Protein AF-A0A4W5Q2N7-F1 (afdb_monomer_lite)

Secondary structure (DSSP, 8-state):
-HHHHHHHHHHHHHHHHHHHHHHHHHHHHTSPP-----BPPSSTTEEEEEEEEEEEEEE----------------------------------------------------PPP------EEEEEEEEEEEEEETT--------TTSSHHHHHHHHTT-SEEEEEEEEE-S-B----SS----SEEHHHHHHTTSPP-HHHHHHHHHHTT-HHHHHHSTTGGGSEE-TTT--HHHHHHHHHHHHHTT--SB---

Radius of gyration: 31.6 Å; chains: 1; bounding box: 68×89×68 Å

Structure (mmCIF, N/CA/C/O backbone):
data_AF-A0A4W5Q2N7-F1
#
_entry.id   AF-A0A4W5Q2N7-F1
#
loop_
_atom_site.group_PDB
_atom_site.id
_atom_site.type_symbol
_atom_site.label_atom_id
_atom_site.label_alt_id
_atom_site.label_comp_id
_atom_site.label_asym_id
_atom_site.label_entity_id
_atom_site.label_seq_id
_atom_site.pdbx_PDB_ins_code
_atom_site.Cartn_x
_atom_site.Cartn_y
_atom_site.Cartn_z
_atom_site.occupancy
_atom_site.B_iso_or_equiv
_atom_site.auth_seq_id
_atom_site.auth_comp_id
_atom_site.auth_asym_id
_atom_site.auth_atom_id
_atom_site.pdbx_PDB_model_num
ATOM 1 N N . MET A 1 1 ? 30.515 51.803 15.445 1.00 60.06 1 MET A N 1
ATOM 2 C CA . MET A 1 1 ? 29.287 51.597 16.256 1.00 60.06 1 MET A CA 1
ATOM 3 C C . MET A 1 1 ? 27.984 51.602 15.442 1.00 60.06 1 MET A C 1
ATOM 5 O O . MET A 1 1 ? 26.994 51.061 15.910 1.00 60.06 1 MET A O 1
ATOM 9 N N . THR A 1 2 ? 27.961 52.127 14.211 1.00 66.19 2 THR A N 1
ATOM 10 C CA . THR A 1 2 ? 26.758 52.178 13.349 1.00 66.19 2 THR A CA 1
ATOM 11 C C . THR A 1 2 ? 26.336 50.834 12.742 1.00 66.19 2 THR A C 1
ATOM 13 O O . THR A 1 2 ? 25.172 50.674 12.395 1.00 66.19 2 THR A O 1
ATOM 16 N N . PHE A 1 3 ? 27.248 49.863 12.625 1.00 73.44 3 PHE A N 1
ATOM 17 C CA . PHE A 1 3 ? 26.940 48.515 12.127 1.00 73.44 3 PHE A CA 1
ATOM 18 C C . PHE A 1 3 ? 26.041 47.733 13.095 1.00 73.44 3 PHE A C 1
ATOM 20 O O . PHE A 1 3 ? 25.015 47.210 12.680 1.00 73.44 3 PHE A O 1
ATOM 27 N N . ALA A 1 4 ? 26.367 47.738 14.393 1.00 73.56 4 ALA A N 1
ATOM 28 C CA . ALA A 1 4 ? 25.599 47.020 15.410 1.00 73.56 4 ALA A CA 1
ATOM 29 C C . ALA A 1 4 ? 24.131 47.475 15.444 1.00 73.56 4 ALA A C 1
ATOM 31 O O . ALA A 1 4 ? 23.240 46.653 15.288 1.00 73.56 4 ALA A O 1
ATOM 32 N N . LEU A 1 5 ? 23.878 48.788 15.509 1.00 81.00 5 LEU A N 1
ATOM 33 C CA . LEU A 1 5 ? 22.518 49.346 15.529 1.00 81.00 5 LEU A CA 1
ATOM 34 C C . LEU A 1 5 ? 21.711 49.063 14.252 1.00 81.00 5 LEU A C 1
ATOM 36 O O . LEU A 1 5 ? 20.489 48.963 14.313 1.00 81.00 5 LEU A O 1
ATOM 40 N N . LYS A 1 6 ? 22.378 48.919 13.100 1.00 78.81 6 LYS A N 1
ATOM 41 C CA . LYS A 1 6 ? 21.720 48.585 11.828 1.00 78.81 6 LYS A CA 1
ATOM 42 C C . LYS A 1 6 ? 21.356 47.104 11.717 1.00 78.81 6 LYS A C 1
ATOM 44 O O . LYS A 1 6 ? 20.393 46.787 11.030 1.00 78.81 6 LYS A O 1
ATOM 49 N N . VAL A 1 7 ? 22.100 46.212 12.372 1.00 90.12 7 VAL A N 1
ATOM 50 C CA . VAL A 1 7 ? 21.896 44.755 12.287 1.00 90.12 7 VAL A CA 1
ATOM 51 C C . VAL A 1 7 ? 20.913 44.250 13.348 1.00 90.12 7 VAL A C 1
ATOM 53 O O . VAL A 1 7 ? 20.161 43.318 13.079 1.00 90.12 7 VAL A O 1
ATOM 56 N N . THR A 1 8 ? 20.829 44.906 14.509 1.00 89.00 8 THR A N 1
ATOM 57 C CA . THR A 1 8 ? 19.906 44.536 15.597 1.00 89.00 8 THR A CA 1
ATOM 58 C C . THR A 1 8 ? 18.452 44.277 15.166 1.00 89.00 8 THR A C 1
ATOM 60 O O . THR A 1 8 ? 17.928 43.231 15.547 1.00 89.00 8 THR A O 1
ATOM 63 N N . PRO A 1 9 ? 17.768 45.135 14.375 1.00 88.12 9 PRO A N 1
ATOM 64 C CA . PRO A 1 9 ? 16.377 44.871 13.991 1.00 88.12 9 PRO A CA 1
ATOM 65 C C . PRO A 1 9 ? 16.224 43.618 13.117 1.00 88.12 9 PRO A C 1
ATOM 67 O O . PRO A 1 9 ? 15.230 42.904 13.241 1.00 88.12 9 PRO A O 1
ATOM 70 N N . PHE A 1 10 ? 17.218 43.309 12.279 1.00 89.75 10 PHE A N 1
ATOM 71 C CA . PHE A 1 10 ? 17.231 42.077 11.492 1.00 89.75 10 PHE A CA 1
ATOM 72 C C . PHE A 1 10 ? 17.458 40.857 12.382 1.00 89.75 10 PHE A C 1
ATOM 74 O O . PHE A 1 10 ? 16.738 39.877 12.245 1.00 89.75 10 PHE A O 1
ATOM 81 N N . SER A 1 11 ? 18.380 40.933 13.345 1.00 93.12 11 SER A N 1
ATOM 82 C CA . SER A 1 11 ? 18.619 39.841 14.295 1.00 93.12 11 SER A CA 1
ATOM 83 C C . SER A 1 11 ? 17.395 39.538 15.164 1.00 93.12 11 SER A C 1
ATOM 85 O O . SER A 1 11 ? 17.066 38.373 15.365 1.00 93.12 11 SER A O 1
ATOM 87 N N . VAL A 1 12 ? 16.690 40.568 15.649 1.00 93.25 12 VAL A N 1
ATOM 88 C CA . VAL A 1 12 ? 15.460 40.399 16.446 1.00 93.25 12 VAL A CA 1
ATOM 89 C C . VAL A 1 12 ? 14.346 39.771 15.609 1.00 93.25 12 VAL A C 1
ATOM 91 O O . VAL A 1 12 ? 13.663 38.866 16.084 1.00 93.25 12 VAL A O 1
ATOM 94 N N . ARG A 1 13 ? 14.192 40.203 14.352 1.00 92.69 13 ARG A N 1
ATOM 95 C CA . ARG A 1 13 ? 13.238 39.597 13.419 1.00 92.69 13 ARG A CA 1
ATOM 96 C C . ARG A 1 13 ? 13.573 38.132 13.126 1.00 92.69 13 ARG A C 1
ATOM 98 O O . ARG A 1 13 ? 12.689 37.288 13.195 1.00 92.69 13 ARG A O 1
ATOM 105 N N . SER A 1 14 ? 14.833 37.813 12.844 1.00 95.00 14 SER A N 1
ATOM 106 C CA . SER A 1 14 ? 15.246 36.428 12.602 1.00 95.00 14 SER A CA 1
ATOM 107 C C . SER A 1 14 ? 15.018 35.545 13.830 1.00 95.00 14 SER A C 1
ATOM 109 O O . SER A 1 14 ? 14.612 34.396 13.688 1.00 95.00 14 SER A O 1
ATOM 111 N N . LEU A 1 15 ? 15.230 36.076 15.040 1.00 95.62 15 LEU A N 1
ATOM 112 C CA . LEU A 1 15 ? 14.981 35.342 16.280 1.00 95.62 15 LEU A CA 1
ATOM 113 C C . LEU A 1 15 ? 13.485 35.085 16.510 1.00 95.62 15 LEU A C 1
ATOM 115 O O . LEU A 1 15 ? 13.121 33.991 16.938 1.00 95.62 15 LEU A O 1
ATOM 119 N N . SER A 1 16 ? 12.612 36.050 16.202 1.00 95.50 16 SER A N 1
ATOM 120 C CA . SER A 1 16 ? 11.164 35.850 16.331 1.00 95.50 16 SER A CA 1
ATOM 121 C C . SER A 1 16 ? 10.632 34.848 15.304 1.00 95.50 16 SER A C 1
ATOM 123 O O . SER A 1 16 ? 9.874 33.950 15.668 1.00 95.50 16 SER A O 1
ATOM 125 N N . GLU A 1 17 ? 11.084 34.933 14.049 1.00 95.44 17 GLU A N 1
ATOM 126 C CA . GLU A 1 17 ? 10.746 33.964 12.999 1.00 95.44 17 GLU A CA 1
ATOM 127 C C . GLU A 1 17 ? 11.246 32.553 13.365 1.00 95.44 17 GLU A C 1
ATOM 129 O O . GLU A 1 17 ? 10.492 31.582 13.251 1.00 95.44 17 GLU A O 1
ATOM 134 N N . ALA A 1 18 ? 12.471 32.435 13.891 1.00 96.81 18 ALA A N 1
ATOM 135 C CA . ALA A 1 18 ? 13.027 31.167 14.361 1.00 96.81 18 ALA A CA 1
ATOM 136 C C . ALA A 1 18 ? 12.258 30.590 15.559 1.00 96.81 18 ALA A C 1
ATOM 138 O O . ALA A 1 18 ? 12.018 29.384 15.597 1.00 96.81 18 ALA A O 1
ATOM 139 N N . SER A 1 19 ? 11.830 31.425 16.512 1.00 95.56 19 SER A N 1
ATOM 140 C CA . SER A 1 19 ? 11.041 30.983 17.670 1.00 95.56 19 SER A CA 1
ATOM 141 C C . SER A 1 19 ? 9.706 30.377 17.237 1.00 95.56 19 SER A C 1
ATOM 143 O O . SER A 1 19 ? 9.356 29.280 17.665 1.00 95.56 19 SER A O 1
ATOM 145 N N . VAL A 1 20 ? 8.991 31.045 16.325 1.00 94.88 20 VAL A N 1
ATOM 146 C CA . VAL A 1 20 ? 7.723 30.535 15.779 1.00 94.88 20 VAL A CA 1
ATOM 147 C C . VAL A 1 20 ? 7.945 29.244 14.986 1.00 94.88 20 VAL A C 1
ATOM 149 O O . VAL A 1 20 ? 7.146 28.311 15.079 1.00 94.88 20 VAL A O 1
ATOM 152 N N . ALA A 1 21 ? 9.031 29.151 14.212 1.00 94.81 21 ALA A N 1
ATOM 153 C CA . ALA A 1 21 ? 9.378 27.922 13.500 1.00 94.81 21 ALA A CA 1
ATOM 154 C C . ALA A 1 21 ? 9.686 26.767 14.469 1.00 94.81 21 ALA A C 1
ATOM 156 O O . ALA A 1 21 ? 9.214 25.650 14.260 1.00 94.81 21 ALA A O 1
ATOM 157 N N . MET A 1 22 ? 10.416 27.037 15.554 1.00 94.69 22 MET A N 1
ATOM 158 C CA . MET A 1 22 ? 10.760 26.040 16.567 1.00 94.69 22 MET A CA 1
ATOM 159 C C . MET A 1 22 ? 9.520 25.509 17.294 1.00 94.69 22 MET A C 1
ATOM 161 O O . MET A 1 22 ? 9.413 24.307 17.522 1.00 94.69 22 MET A O 1
ATOM 165 N N . GLU A 1 23 ? 8.545 26.368 17.599 1.00 91.75 23 GLU A N 1
ATOM 166 C CA . GLU A 1 23 ? 7.262 25.936 18.169 1.00 91.75 23 GLU A CA 1
ATOM 167 C C . GLU A 1 23 ? 6.494 25.001 17.226 1.00 91.75 23 GLU A C 1
ATOM 169 O O . GLU A 1 23 ? 5.948 23.986 17.666 1.00 91.75 23 GLU A O 1
ATOM 174 N N . ARG A 1 24 ? 6.505 25.283 15.916 1.00 92.38 24 ARG A N 1
ATOM 175 C CA . ARG A 1 24 ? 5.890 24.402 14.909 1.00 92.38 24 ARG A CA 1
ATOM 176 C C . ARG A 1 24 ? 6.598 23.053 14.829 1.00 92.38 24 ARG A C 1
ATOM 178 O O . ARG A 1 24 ? 5.926 22.024 14.801 1.00 92.38 24 ARG A O 1
ATOM 185 N N . PHE A 1 25 ? 7.931 23.041 14.839 1.00 93.12 25 PHE A N 1
ATO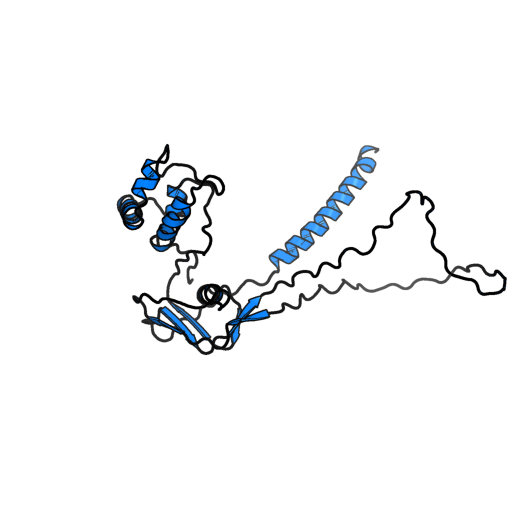M 186 C CA . PHE A 1 25 ? 8.699 21.794 14.863 1.00 93.12 25 PHE A CA 1
ATOM 187 C C . PHE A 1 25 ? 8.445 20.995 16.135 1.00 93.12 25 PHE A C 1
ATOM 189 O O . PHE A 1 25 ? 8.222 19.792 16.056 1.00 93.12 25 PHE A O 1
ATOM 196 N N . LYS A 1 26 ? 8.404 21.656 17.298 1.00 92.38 26 LYS A N 1
ATOM 197 C CA . LYS A 1 26 ? 8.055 21.013 18.567 1.00 92.38 26 LYS A CA 1
ATOM 198 C C . LYS A 1 26 ? 6.685 20.346 18.484 1.00 92.38 26 LYS A C 1
ATOM 200 O O . LYS A 1 26 ? 6.550 19.208 18.916 1.00 92.38 26 LYS A O 1
ATOM 205 N N . SER A 1 27 ? 5.691 21.022 17.905 1.00 85.62 27 SER A N 1
ATOM 206 C CA . SER A 1 27 ? 4.369 20.423 17.707 1.00 85.62 27 SER A CA 1
ATOM 207 C C . SER A 1 27 ? 4.426 19.175 16.832 1.00 85.62 27 SER A C 1
ATOM 209 O O . SER A 1 27 ? 3.713 18.233 17.142 1.00 85.62 27 SER A O 1
ATOM 211 N N . LEU A 1 28 ? 5.241 19.167 15.772 1.00 86.56 28 LEU A N 1
ATOM 212 C CA . LEU A 1 28 ? 5.377 18.031 14.856 1.00 86.56 28 LEU A CA 1
ATOM 213 C C . LEU A 1 28 ? 6.100 16.848 15.511 1.00 86.56 28 LEU A C 1
ATOM 215 O O . LEU A 1 28 ? 5.653 15.714 15.392 1.00 86.56 28 LEU A O 1
ATOM 219 N N . PHE A 1 29 ? 7.185 17.107 16.242 1.00 88.31 29 PHE A N 1
ATOM 220 C CA . PHE A 1 29 ? 7.953 16.061 16.924 1.00 88.31 29 PHE A CA 1
ATOM 221 C C . PHE A 1 29 ? 7.235 15.460 18.136 1.00 88.31 29 PHE A C 1
ATOM 223 O O . PHE A 1 29 ? 7.559 14.346 18.531 1.00 88.31 29 PHE A O 1
ATOM 230 N N . LEU A 1 30 ? 6.285 16.186 18.733 1.00 89.06 30 LEU A N 1
ATOM 231 C CA . LEU A 1 30 ? 5.478 15.708 19.859 1.00 89.06 30 LEU A CA 1
ATOM 232 C C . LEU A 1 30 ? 4.113 15.143 19.430 1.00 89.06 30 LEU A C 1
ATOM 234 O O . LEU A 1 30 ? 3.297 14.840 20.301 1.00 89.06 30 LEU A O 1
ATOM 238 N N . MET A 1 31 ? 3.829 15.028 18.125 1.00 79.19 31 MET A N 1
ATOM 239 C CA . MET A 1 31 ? 2.605 14.358 17.669 1.00 79.19 31 MET A CA 1
ATOM 240 C C . MET A 1 31 ? 2.637 12.888 18.093 1.00 79.19 31 MET A C 1
ATOM 242 O O . MET A 1 31 ? 3.691 12.254 18.071 1.00 79.19 31 MET A O 1
ATOM 246 N N . ALA A 1 32 ? 1.477 12.359 18.486 1.00 75.75 32 ALA A N 1
ATOM 247 C CA . ALA A 1 32 ? 1.352 10.954 18.843 1.00 75.75 32 ALA A CA 1
ATOM 248 C C . ALA A 1 32 ? 1.717 10.074 17.641 1.00 75.75 32 ALA A C 1
ATOM 250 O O . ALA A 1 32 ? 1.274 10.323 16.517 1.00 75.75 32 ALA A O 1
ATOM 251 N N . GLU A 1 33 ? 2.534 9.053 17.885 1.00 73.25 33 GLU A N 1
ATOM 252 C CA . GLU A 1 33 ? 2.846 8.050 16.877 1.00 73.25 33 GLU A CA 1
ATOM 253 C C . GLU A 1 33 ? 1.589 7.220 16.585 1.00 73.25 33 GLU A C 1
ATOM 255 O O . GLU A 1 33 ? 0.857 6.831 17.497 1.00 73.25 33 GLU A O 1
ATOM 260 N N . VAL A 1 34 ? 1.311 6.972 15.303 1.00 67.12 34 VAL A N 1
ATOM 261 C CA . VAL A 1 34 ? 0.171 6.144 14.902 1.00 67.12 34 VAL A CA 1
ATOM 262 C C . VAL A 1 34 ? 0.529 4.684 15.153 1.00 67.12 34 VAL A C 1
ATOM 264 O O . VAL A 1 34 ? 1.329 4.091 14.427 1.00 67.12 34 VAL A O 1
ATOM 267 N N . GLU A 1 35 ? -0.073 4.091 16.180 1.00 61.09 35 GLU A N 1
ATOM 268 C CA . GLU A 1 35 ? 0.058 2.661 16.436 1.00 61.09 35 GLU A CA 1
ATOM 269 C C . GLU A 1 35 ? -0.713 1.866 15.379 1.00 61.09 35 GLU A C 1
ATOM 271 O O . GLU A 1 35 ? -1.942 1.876 15.307 1.00 61.09 35 GLU A O 1
ATOM 276 N N . MET A 1 36 ? 0.036 1.163 14.537 1.00 64.31 36 MET A N 1
ATOM 277 C CA . MET A 1 36 ? -0.515 0.210 13.581 1.00 64.31 36 MET A CA 1
ATOM 278 C C . MET A 1 36 ? -1.134 -0.974 14.336 1.00 64.31 36 MET A C 1
ATOM 280 O O . MET A 1 36 ? -0.534 -1.486 15.281 1.00 64.31 36 MET A O 1
ATOM 284 N N . ILE A 1 37 ? -2.300 -1.445 13.892 1.00 65.25 37 ILE A N 1
ATOM 285 C CA . ILE A 1 37 ? -2.953 -2.647 14.431 1.00 65.25 37 ILE A CA 1
ATOM 286 C C . ILE A 1 37 ? -2.045 -3.868 14.184 1.00 65.25 37 ILE A C 1
ATOM 288 O O . ILE A 1 37 ? -1.684 -4.145 13.041 1.00 65.25 37 ILE A O 1
ATOM 292 N N . ARG A 1 38 ? -1.658 -4.586 15.251 1.00 65.25 38 ARG A N 1
ATOM 293 C CA . ARG A 1 38 ? -0.633 -5.662 15.233 1.00 65.25 38 ARG A CA 1
ATOM 294 C C . ARG A 1 38 ? -1.127 -7.029 15.705 1.00 65.25 38 ARG A C 1
ATOM 296 O O . ARG A 1 38 ? -0.324 -7.951 15.860 1.00 65.25 38 ARG A O 1
ATOM 303 N N . ASP A 1 39 ? -2.420 -7.179 15.963 1.00 82.50 39 ASP A N 1
ATOM 304 C CA . ASP A 1 39 ? -2.930 -8.449 16.467 1.00 82.50 39 ASP A CA 1
ATOM 305 C C . ASP A 1 39 ? -2.787 -9.539 15.407 1.00 82.50 39 ASP A C 1
ATOM 307 O O . ASP A 1 39 ? -3.153 -9.357 14.247 1.00 82.50 39 ASP A O 1
ATOM 311 N N . LYS A 1 40 ? -2.287 -10.706 15.817 1.00 84.69 40 LYS A N 1
ATOM 312 C CA . LYS A 1 40 ? -2.285 -11.897 14.968 1.00 84.69 40 LYS A CA 1
ATOM 313 C C . LYS A 1 40 ? -3.606 -12.656 15.134 1.00 84.69 40 LYS A C 1
ATOM 315 O O . LYS A 1 40 ? -4.133 -12.727 16.253 1.00 84.69 40 LYS A O 1
ATOM 320 N N . PRO A 1 41 ? -4.162 -13.214 14.046 1.00 86.94 41 PRO A N 1
ATOM 321 C CA . PRO A 1 41 ? -5.359 -14.039 14.119 1.00 86.94 41 PRO A CA 1
ATOM 322 C C . PRO A 1 41 ? -5.085 -15.303 14.937 1.00 86.94 41 PRO A C 1
ATOM 324 O O . PRO A 1 41 ? -3.947 -15.770 15.031 1.00 86.94 41 PRO A O 1
ATOM 327 N N . GLN A 1 42 ? -6.134 -15.870 15.535 1.00 83.56 42 GLN A N 1
ATOM 328 C CA . GLN A 1 42 ? -5.988 -17.069 16.376 1.00 83.56 42 GLN A CA 1
ATOM 329 C C . GLN A 1 42 ? -5.547 -18.295 15.564 1.00 83.56 42 GLN A C 1
ATOM 331 O O . GLN A 1 42 ? -4.847 -19.168 16.076 1.00 83.56 42 GLN A O 1
ATOM 336 N N . ASN A 1 43 ? -5.955 -18.362 14.294 1.00 88.56 43 ASN A N 1
ATOM 337 C CA . ASN A 1 43 ? -5.624 -19.450 13.386 1.00 88.56 43 ASN A CA 1
ATOM 338 C C . ASN A 1 43 ? -4.612 -18.975 12.326 1.00 88.56 43 ASN A C 1
ATOM 340 O O . ASN A 1 43 ? -4.916 -18.030 11.598 1.00 88.56 43 ASN A O 1
ATOM 344 N N . PRO A 1 44 ? -3.456 -19.645 12.159 1.00 86.25 44 PRO A N 1
ATOM 345 C CA . PRO A 1 44 ? -2.445 -19.255 11.174 1.00 86.25 44 PRO A CA 1
ATOM 346 C C . PRO A 1 44 ? -2.903 -19.376 9.711 1.00 86.25 44 PRO A C 1
ATOM 348 O O . PRO A 1 44 ? -2.305 -18.744 8.846 1.00 86.25 44 PRO A O 1
ATOM 351 N N . GLN A 1 45 ? -3.951 -20.158 9.424 1.00 89.50 45 GLN A N 1
ATOM 352 C CA . GLN A 1 45 ? -4.542 -20.271 8.078 1.00 89.50 45 GLN A CA 1
ATOM 353 C C . GLN A 1 45 ? -5.350 -19.026 7.676 1.00 89.50 45 GLN A C 1
ATOM 355 O O . GLN A 1 45 ? -5.642 -18.813 6.497 1.00 89.50 45 GLN A O 1
ATOM 360 N N . VAL A 1 46 ? -5.717 -18.192 8.651 1.00 91.94 46 VAL A N 1
ATOM 361 C CA . VAL A 1 46 ? -6.444 -16.947 8.422 1.00 91.94 46 VAL A CA 1
ATOM 362 C C . VAL A 1 46 ? -5.434 -15.831 8.183 1.00 91.94 46 VAL A C 1
ATOM 364 O O . VAL A 1 46 ? -4.525 -15.614 8.981 1.00 91.94 46 VAL A O 1
ATOM 367 N N . ALA A 1 47 ? -5.596 -15.124 7.068 1.00 91.12 47 ALA A N 1
ATOM 368 C CA . ALA A 1 47 ? -4.782 -13.964 6.733 1.00 91.12 47 ALA A CA 1
ATOM 369 C C . ALA A 1 47 ? -5.328 -12.698 7.405 1.00 91.12 47 ALA A C 1
ATOM 371 O O . ALA A 1 47 ? -4.555 -11.932 7.963 1.00 91.12 47 ALA A O 1
ATOM 372 N N . VAL A 1 48 ? -6.649 -12.491 7.386 1.00 92.50 48 VAL A N 1
ATOM 373 C CA . VAL A 1 48 ? -7.310 -11.314 7.978 1.00 92.50 48 VAL A CA 1
ATOM 374 C C . VAL A 1 48 ? -8.535 -11.759 8.765 1.00 92.50 48 VAL A C 1
ATOM 376 O O . VAL A 1 48 ? -9.368 -12.501 8.242 1.00 92.50 48 VAL A O 1
ATOM 379 N N . GLU A 1 49 ? -8.657 -11.280 9.996 1.00 93.81 49 GLU A N 1
ATOM 380 C CA . GLU A 1 49 ? -9.780 -11.523 10.896 1.00 93.81 49 GLU A CA 1
ATOM 381 C C . GLU A 1 49 ? -10.265 -10.189 11.480 1.00 93.81 49 GLU A C 1
ATOM 383 O O . GLU A 1 49 ? -9.502 -9.448 12.092 1.00 93.81 49 GLU A O 1
ATOM 388 N N . MET A 1 50 ? -11.540 -9.870 11.289 1.00 94.19 50 MET A N 1
ATOM 389 C CA . MET A 1 50 ? -12.216 -8.734 11.910 1.00 94.19 50 MET A CA 1
ATOM 390 C C . MET A 1 50 ? -13.450 -9.268 12.628 1.00 94.19 50 MET A C 1
ATOM 392 O O . MET A 1 50 ? -14.220 -10.012 12.021 1.00 94.19 50 MET A O 1
ATOM 396 N N . THR A 1 51 ? -13.625 -8.905 13.898 1.00 94.38 51 THR A N 1
ATOM 397 C CA . THR A 1 51 ? -14.778 -9.324 14.708 1.00 94.38 51 THR A CA 1
ATOM 398 C C . THR A 1 51 ? -15.386 -8.119 15.413 1.00 94.38 51 THR A C 1
ATOM 400 O O . THR A 1 51 ? -14.722 -7.491 16.247 1.00 94.38 51 THR A O 1
ATOM 403 N N . GLY A 1 52 ? -16.630 -7.780 15.076 1.00 93.06 52 GLY A N 1
ATOM 404 C CA . GLY A 1 52 ? -17.370 -6.639 15.615 1.00 93.06 52 GLY A CA 1
ATOM 405 C C . GLY A 1 52 ? -16.664 -5.298 15.411 1.00 93.06 52 GLY A C 1
ATOM 406 O O . GLY A 1 52 ? -16.856 -4.376 16.201 1.00 93.06 52 GLY A O 1
ATOM 407 N N . ALA A 1 53 ? -15.804 -5.186 14.395 1.00 92.62 53 ALA A N 1
ATOM 408 C CA . ALA A 1 53 ? -14.870 -4.077 14.284 1.00 92.62 53 ALA A CA 1
ATOM 409 C C . ALA A 1 53 ? -15.571 -2.794 13.812 1.00 92.62 53 ALA A C 1
ATOM 411 O O . ALA A 1 53 ? -16.124 -2.740 12.711 1.00 92.62 53 ALA A O 1
ATOM 412 N N . SER A 1 54 ? -15.515 -1.737 14.621 1.00 93.12 54 SER A N 1
ATOM 413 C CA . SER A 1 54 ? -15.971 -0.397 14.243 1.00 93.12 54 SER A CA 1
ATOM 414 C C . SER A 1 54 ? -14.778 0.545 14.149 1.00 93.12 54 SER A C 1
ATOM 416 O O . SER A 1 54 ? -14.054 0.728 15.129 1.00 93.12 54 SER A O 1
ATOM 418 N N . LEU A 1 55 ? -14.576 1.155 12.978 1.00 91.94 55 LEU A N 1
ATOM 419 C CA . LEU A 1 55 ? -13.401 1.978 12.686 1.00 91.94 55 LEU A CA 1
ATOM 420 C C . LEU A 1 55 ? -13.779 3.383 12.224 1.00 91.94 55 LEU A C 1
ATOM 422 O O . LEU A 1 55 ? -14.803 3.603 11.563 1.00 91.94 55 LEU A O 1
ATOM 426 N N . ALA A 1 56 ? -12.913 4.335 12.552 1.00 91.56 56 ALA A N 1
ATOM 427 C CA . ALA A 1 56 ? -13.094 5.741 12.241 1.00 91.56 56 ALA A CA 1
ATOM 428 C C . ALA A 1 56 ? -11.870 6.346 11.560 1.00 91.56 56 ALA A C 1
ATOM 430 O O . ALA A 1 56 ? -10.735 5.927 11.785 1.00 91.56 56 ALA A O 1
ATOM 431 N N . TRP A 1 57 ? -12.128 7.375 10.754 1.00 89.88 57 TRP A N 1
ATOM 432 C CA . TRP A 1 57 ? -11.083 8.294 10.333 1.00 89.88 57 TRP A CA 1
ATOM 433 C C . TRP A 1 57 ? -10.855 9.331 11.420 1.00 89.88 57 TRP A C 1
ATOM 435 O O . TRP A 1 57 ? -11.807 9.897 11.976 1.00 89.88 57 TRP A O 1
ATOM 445 N N . GLU A 1 58 ? -9.584 9.604 11.689 1.00 78.69 58 GLU A N 1
ATOM 446 C CA . GLU A 1 58 ? -9.219 10.784 12.440 1.00 78.69 58 GLU A CA 1
ATOM 447 C C . GLU A 1 58 ? -9.472 12.001 11.559 1.00 78.69 58 GLU A C 1
ATOM 449 O O . GLU A 1 58 ? -8.763 12.270 10.589 1.00 78.69 58 GLU A O 1
ATOM 454 N N . THR A 1 59 ? -10.515 12.756 11.886 1.00 66.25 59 THR A N 1
ATOM 455 C CA . THR A 1 59 ? -10.639 14.090 11.322 1.00 66.25 59 THR A CA 1
ATOM 456 C C . THR A 1 59 ? -9.705 14.966 12.140 1.00 66.25 59 THR A C 1
ATOM 458 O O . THR A 1 59 ? -10.086 15.449 13.212 1.00 66.25 59 THR A O 1
ATOM 461 N N . ALA A 1 60 ? -8.483 15.181 11.644 1.00 50.56 60 ALA A N 1
ATOM 462 C CA . ALA A 1 60 ? -7.740 16.382 11.999 1.00 50.56 60 ALA A CA 1
ATOM 463 C C . ALA A 1 60 ? -8.705 17.518 11.690 1.00 50.56 60 ALA A C 1
ATOM 465 O O . ALA A 1 60 ? -9.070 17.686 10.525 1.00 50.56 60 ALA A O 1
ATOM 466 N N . GLY A 1 61 ? -9.249 18.155 12.733 1.00 44.09 61 GLY A N 1
ATOM 467 C CA . GLY A 1 61 ? -10.361 19.079 12.589 1.00 44.09 61 GLY A CA 1
ATOM 468 C C . GLY A 1 61 ? -10.053 19.988 11.417 1.00 44.09 61 GLY A C 1
ATOM 469 O O . GLY A 1 61 ? -9.081 20.741 11.480 1.00 44.09 61 GLY A O 1
ATOM 470 N N . HIS A 1 62 ? -10.814 19.864 10.321 1.00 37.84 62 HIS A N 1
ATOM 471 C CA . HIS A 1 62 ? -10.786 20.887 9.302 1.00 37.84 62 HIS A CA 1
ATOM 472 C C . HIS A 1 62 ? -11.017 22.156 10.088 1.00 37.84 62 HIS A C 1
ATOM 474 O O . HIS A 1 62 ? -12.065 22.315 10.718 1.00 37.84 62 HIS A O 1
ATOM 480 N N . SER A 1 63 ? -9.973 22.980 10.152 1.00 33.38 63 SER A N 1
ATOM 481 C CA . SER A 1 63 ? -10.085 24.344 10.591 1.00 33.38 63 SER A CA 1
ATOM 482 C C . SER A 1 63 ? -11.282 24.864 9.815 1.00 33.38 63 SER A C 1
ATOM 484 O O . SER A 1 63 ? -11.208 25.075 8.605 1.00 33.38 63 SER A O 1
ATOM 486 N N . ALA A 1 64 ? -12.422 24.991 10.491 1.00 34.78 64 ALA A N 1
ATOM 487 C CA . ALA A 1 64 ? -13.388 25.988 10.123 1.00 34.78 64 ALA A CA 1
ATOM 488 C C . ALA A 1 64 ? -12.595 27.277 10.298 1.00 34.78 64 ALA A C 1
ATOM 490 O O . ALA A 1 64 ? -12.546 27.837 11.389 1.00 34.78 64 ALA A O 1
ATOM 491 N N . GLN A 1 65 ? -11.842 27.646 9.259 1.00 30.61 65 GLN A N 1
ATOM 492 C CA . GLN A 1 65 ? -11.241 28.952 9.129 1.00 30.61 65 GLN A CA 1
ATOM 493 C C . GLN A 1 65 ? -12.387 29.910 9.438 1.00 30.61 65 GLN A C 1
ATOM 495 O O . GLN A 1 65 ? -13.388 29.899 8.713 1.00 30.61 65 GLN A O 1
ATOM 500 N N . PRO A 1 66 ? -12.311 30.705 10.515 1.00 31.64 66 PRO A N 1
ATOM 501 C CA . PRO A 1 66 ? -13.161 31.866 10.600 1.00 31.64 66 PRO A CA 1
ATOM 502 C C . PRO A 1 66 ? -12.760 32.686 9.381 1.00 31.64 66 PRO A C 1
ATOM 504 O O . PRO A 1 66 ? -11.632 33.172 9.302 1.00 31.64 66 PRO A O 1
ATOM 507 N N . THR A 1 67 ? -13.648 32.772 8.393 1.00 33.03 67 THR A N 1
ATOM 508 C CA . THR A 1 67 ? -13.539 33.743 7.305 1.00 33.03 67 THR A CA 1
ATOM 509 C C . THR A 1 67 ? -13.072 35.062 7.917 1.00 33.03 67 THR A C 1
ATOM 511 O O . THR A 1 67 ? -13.732 35.513 8.864 1.00 33.03 67 THR A O 1
ATOM 514 N N . PRO A 1 68 ? -11.953 35.660 7.471 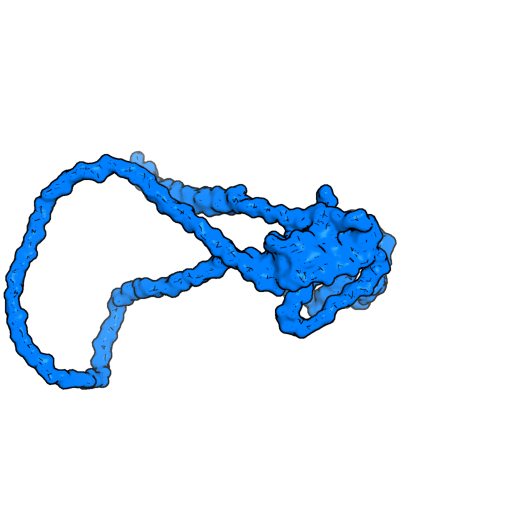1.00 35.94 68 PRO A N 1
ATOM 515 C CA . PRO A 1 68 ? -11.447 36.870 8.093 1.00 35.94 68 PRO A CA 1
ATOM 516 C C . PRO A 1 68 ? -12.514 37.959 7.982 1.00 35.94 68 PRO A C 1
ATOM 518 O O . PRO A 1 68 ? -12.807 38.483 6.907 1.00 35.94 68 PRO A O 1
ATOM 521 N N . ARG A 1 69 ? -13.148 38.254 9.120 1.00 34.53 69 ARG A N 1
ATOM 522 C CA . ARG A 1 69 ? -14.026 39.405 9.284 1.00 34.53 69 ARG A CA 1
ATOM 523 C C . ARG A 1 69 ? -13.166 40.654 9.133 1.00 34.53 69 ARG A C 1
ATOM 525 O O . ARG A 1 69 ? -12.305 40.905 9.965 1.00 34.53 69 ARG A O 1
ATOM 532 N N . GLY A 1 70 ? -13.468 41.426 8.094 1.00 34.28 70 GLY A N 1
ATOM 533 C CA . GLY A 1 70 ? -13.223 42.863 8.028 1.00 34.28 70 GLY A CA 1
ATOM 534 C C . GLY A 1 70 ? -11.760 43.281 7.963 1.00 34.28 70 GLY A C 1
ATOM 535 O O . GLY A 1 70 ? -11.191 43.725 8.955 1.00 34.28 70 GLY A O 1
ATOM 536 N N . THR A 1 71 ? -11.187 43.280 6.763 1.00 36.16 71 THR A N 1
ATOM 537 C CA . THR A 1 71 ? -10.165 44.277 6.436 1.00 36.16 71 THR A CA 1
ATOM 538 C C . THR A 1 71 ? -10.798 45.677 6.522 1.00 36.16 71 THR A C 1
ATOM 540 O O . THR A 1 71 ? -11.840 45.909 5.901 1.00 36.16 71 THR A O 1
ATOM 543 N N . PRO A 1 72 ? -10.226 46.630 7.280 1.00 29.92 72 PRO A N 1
ATOM 544 C CA . PRO A 1 72 ? -10.690 48.010 7.258 1.00 29.92 72 PRO A CA 1
ATOM 545 C C . PRO A 1 72 ? -10.315 48.632 5.910 1.00 29.92 72 PRO A C 1
ATOM 547 O O . PRO A 1 72 ? -9.140 48.818 5.592 1.00 29.92 72 PRO A O 1
ATOM 550 N N . LEU A 1 73 ? -11.328 48.927 5.096 1.00 31.67 73 LEU A N 1
ATOM 551 C CA . LEU A 1 73 ? -11.167 49.608 3.817 1.00 31.67 73 LEU A CA 1
ATOM 552 C C . LEU A 1 73 ? -10.913 51.101 4.081 1.00 31.67 73 LEU A C 1
ATOM 554 O O . LEU A 1 73 ? -11.840 51.880 4.301 1.00 31.67 73 LEU A O 1
ATOM 558 N N . VAL A 1 74 ? -9.644 51.505 4.082 1.00 30.39 74 VAL A N 1
ATOM 559 C CA . VAL A 1 74 ? -9.260 52.918 4.044 1.00 30.39 74 VAL A CA 1
ATOM 560 C C . VAL A 1 74 ? -9.401 53.414 2.604 1.00 30.39 74 VAL A C 1
ATOM 562 O O . VAL A 1 74 ? -8.631 53.032 1.732 1.00 30.39 74 VAL A O 1
ATOM 565 N N . GLY A 1 75 ? -10.386 54.289 2.387 1.00 29.70 75 GLY A N 1
ATOM 566 C CA . GLY A 1 75 ? -10.386 55.303 1.329 1.00 29.70 75 GLY A CA 1
ATOM 567 C C . GLY A 1 75 ? -10.769 54.857 -0.086 1.00 29.70 75 GLY A C 1
ATOM 568 O O . GLY A 1 75 ? -9.903 54.545 -0.891 1.00 29.70 75 GLY A O 1
ATOM 569 N N . ALA A 1 76 ? -12.052 54.992 -0.441 1.00 28.59 76 ALA A N 1
ATOM 570 C CA . ALA A 1 76 ? -12.472 55.305 -1.813 1.00 28.59 76 ALA A CA 1
ATOM 571 C C . ALA A 1 76 ? -13.886 55.923 -1.826 1.00 28.59 76 ALA A C 1
ATOM 573 O O . ALA A 1 76 ? -14.895 55.245 -1.667 1.00 28.59 76 ALA A O 1
ATOM 574 N N . THR A 1 77 ? -13.911 57.251 -1.944 1.00 28.05 77 THR A N 1
ATOM 575 C CA . THR A 1 77 ? -14.943 58.112 -2.555 1.00 28.05 77 THR A CA 1
ATOM 576 C C . THR A 1 77 ? -16.318 57.494 -2.891 1.00 28.05 77 THR A C 1
ATOM 578 O O . THR A 1 77 ? -16.539 56.905 -3.947 1.00 28.05 77 THR A O 1
ATOM 581 N N . LEU A 1 78 ? -17.311 57.772 -2.037 1.00 28.38 78 LEU A N 1
ATOM 582 C CA . LEU A 1 78 ? -18.735 57.557 -2.322 1.00 28.38 78 LEU A CA 1
ATOM 583 C C . LEU A 1 78 ? -19.256 58.580 -3.351 1.00 28.38 78 LEU A C 1
ATOM 585 O O . LEU A 1 78 ? -19.441 59.757 -3.040 1.00 28.38 78 LEU A O 1
ATOM 589 N N . ARG A 1 79 ? -19.550 58.113 -4.573 1.00 27.91 79 ARG A N 1
ATOM 590 C CA . ARG A 1 79 ? -20.458 58.784 -5.520 1.00 27.91 79 ARG A CA 1
ATOM 591 C C . ARG A 1 79 ? -21.917 58.510 -5.130 1.00 27.91 79 ARG A C 1
ATOM 593 O O . ARG A 1 79 ? -22.295 57.388 -4.815 1.00 27.91 79 ARG A O 1
ATOM 600 N N . HIS A 1 80 ? -22.712 59.577 -5.171 1.00 24.95 80 HIS A N 1
ATOM 601 C CA . HIS A 1 80 ? -24.150 59.651 -4.906 1.00 24.95 80 HIS A CA 1
ATOM 602 C C . HIS A 1 80 ? -25.013 58.647 -5.688 1.00 24.95 80 HIS A C 1
ATOM 604 O O . HIS A 1 80 ? -24.828 58.464 -6.888 1.00 24.95 80 HIS A O 1
ATOM 610 N N . GLY A 1 81 ? -26.063 58.131 -5.036 1.00 26.61 81 GLY A N 1
ATOM 611 C CA . GLY A 1 81 ? -27.121 57.370 -5.703 1.00 26.61 81 GLY A CA 1
ATOM 612 C C . GLY A 1 81 ? -28.277 56.937 -4.797 1.00 26.61 81 GLY A C 1
ATOM 613 O O . GLY A 1 81 ? -28.370 55.773 -4.444 1.00 26.61 81 GLY A O 1
ATOM 614 N N . ARG A 1 82 ? -29.148 57.894 -4.439 1.00 24.25 82 ARG A N 1
ATOM 615 C CA . ARG A 1 82 ? -30.580 57.766 -4.064 1.00 24.25 82 ARG A CA 1
ATOM 616 C C . ARG A 1 82 ? -31.090 56.400 -3.553 1.00 24.25 82 ARG A C 1
ATOM 618 O O . ARG A 1 82 ? -31.357 55.511 -4.356 1.00 24.25 82 ARG A O 1
ATOM 625 N N . ARG A 1 83 ? -31.558 56.373 -2.296 1.00 25.77 83 ARG A N 1
ATOM 626 C CA . ARG A 1 83 ? -32.932 55.938 -1.946 1.00 25.77 83 ARG A CA 1
ATOM 627 C C . ARG A 1 83 ? -33.314 56.343 -0.512 1.00 25.77 83 ARG A C 1
ATOM 629 O O . ARG A 1 83 ? -32.505 56.268 0.399 1.00 25.77 83 ARG A O 1
ATOM 636 N N . ARG A 1 84 ? -34.551 56.838 -0.383 1.00 24.06 84 ARG A N 1
ATOM 637 C CA . ARG A 1 84 ? -35.238 57.320 0.836 1.00 24.06 84 ARG A CA 1
ATOM 638 C C . ARG A 1 84 ? -35.491 56.156 1.819 1.00 24.06 84 ARG A C 1
ATOM 640 O O . ARG A 1 84 ? -35.614 55.026 1.348 1.00 24.06 84 ARG A O 1
ATOM 647 N N . PRO A 1 85 ? -35.642 56.417 3.132 1.00 27.06 85 PRO A N 1
ATOM 648 C CA . PRO A 1 85 ? -36.989 56.645 3.671 1.00 27.06 85 PRO A CA 1
ATOM 649 C C . PRO A 1 85 ? -37.055 57.724 4.772 1.00 27.06 85 PRO A C 1
ATOM 651 O O . PRO A 1 85 ? -36.101 58.447 5.039 1.00 27.06 85 PRO A O 1
ATOM 654 N N . ALA A 1 86 ? -38.263 57.888 5.300 1.00 25.97 86 ALA A N 1
ATOM 655 C CA . ALA A 1 86 ? -38.818 59.064 5.944 1.00 25.97 86 ALA A CA 1
ATOM 656 C C . ALA A 1 86 ? -38.474 59.262 7.437 1.00 25.97 86 ALA A C 1
ATOM 658 O O . ALA A 1 86 ? -38.518 58.336 8.236 1.00 25.97 86 ALA A O 1
ATOM 659 N N . GLN A 1 87 ? -38.189 60.527 7.752 1.00 23.77 87 GLN A N 1
ATOM 660 C CA . GLN A 1 87 ? -38.673 61.386 8.845 1.00 23.77 87 GLN A CA 1
ATOM 661 C C . GLN A 1 87 ? -39.353 60.781 10.093 1.00 23.77 87 GLN A C 1
ATOM 663 O O . GLN A 1 87 ? -40.458 60.248 10.011 1.00 23.77 87 GLN A O 1
ATOM 668 N N . LYS A 1 88 ? -38.730 61.053 11.251 1.00 25.56 88 LYS A N 1
ATOM 669 C CA . LYS A 1 88 ? -39.256 61.549 12.555 1.00 25.56 88 LYS A CA 1
ATOM 670 C C . LYS A 1 88 ? -38.155 61.300 13.600 1.00 25.56 88 LYS A C 1
ATOM 672 O O . LYS A 1 88 ? -37.511 60.267 13.528 1.00 25.56 88 LYS A O 1
ATOM 677 N N . ASP A 1 89 ? -37.873 62.083 14.629 1.00 24.66 89 ASP A N 1
ATOM 678 C CA . ASP A 1 89 ? -38.159 63.449 15.062 1.00 24.66 89 ASP A CA 1
ATOM 679 C C . ASP A 1 89 ? -37.250 63.652 16.305 1.00 24.66 89 ASP A C 1
ATOM 681 O O . ASP A 1 89 ? -37.099 62.726 17.096 1.00 24.66 89 ASP A O 1
ATOM 685 N N . LYS A 1 90 ? -36.726 64.872 16.486 1.00 24.06 90 LYS A N 1
ATOM 686 C CA . LYS A 1 90 ? -36.412 65.561 17.765 1.00 24.06 90 LYS A CA 1
ATOM 687 C C . LYS A 1 90 ? -35.261 65.106 18.709 1.00 24.06 90 LYS A C 1
ATOM 689 O O . LYS A 1 90 ? -35.367 64.128 19.430 1.00 24.06 90 LYS A O 1
ATOM 694 N N . ALA A 1 91 ? -34.305 66.045 18.826 1.00 24.36 91 ALA A N 1
ATOM 695 C CA . ALA A 1 91 ? -33.903 66.812 20.031 1.00 24.36 91 ALA A CA 1
ATOM 696 C C . ALA A 1 91 ? -32.854 66.282 21.046 1.00 24.36 91 ALA A C 1
ATOM 698 O O . ALA A 1 91 ? -32.955 65.170 21.545 1.00 24.36 91 ALA A O 1
ATOM 699 N N . GLY A 1 92 ? -31.952 67.209 21.433 1.00 26.59 92 GLY A N 1
ATOM 700 C CA . GLY A 1 92 ? -31.167 67.257 22.686 1.00 26.59 92 GLY A CA 1
ATOM 701 C C . GLY A 1 92 ? -29.758 66.658 22.575 1.00 26.59 92 GLY A C 1
ATOM 702 O O . GLY A 1 92 ? -29.629 65.450 22.480 1.00 26.59 92 GLY A O 1
ATOM 703 N N . GLU A 1 93 ? -28.661 67.396 22.383 1.00 23.67 93 GLU A N 1
ATOM 704 C CA . GLU A 1 93 ? -28.011 68.425 23.221 1.00 23.67 93 GLU A CA 1
ATOM 705 C C . GLU A 1 93 ? -27.203 67.875 24.426 1.00 23.67 93 GLU A C 1
ATOM 707 O O . GLU A 1 93 ? -27.704 67.103 25.233 1.00 23.67 93 GLU A O 1
ATOM 712 N N . GLN A 1 94 ? -25.959 68.381 24.518 1.00 26.41 94 GLN A N 1
ATOM 713 C CA . GLN A 1 94 ? -25.025 68.461 25.660 1.00 26.41 94 GLN A CA 1
ATOM 714 C C . GLN A 1 94 ? -24.005 67.333 25.950 1.00 26.41 94 GLN A C 1
ATOM 716 O O . GLN A 1 94 ? -24.235 66.360 26.655 1.00 26.41 94 GLN A O 1
ATOM 721 N N . ALA A 1 95 ? -22.802 67.582 25.415 1.00 25.22 95 ALA A N 1
ATOM 722 C CA . ALA A 1 95 ? -21.489 67.657 26.070 1.00 25.22 95 ALA A CA 1
ATOM 723 C C . ALA A 1 95 ? -21.298 67.161 27.524 1.00 25.22 95 ALA A C 1
ATOM 725 O O . ALA A 1 95 ? -21.967 67.621 28.444 1.00 25.22 95 ALA A O 1
ATOM 726 N N . GLY A 1 96 ? -20.182 66.448 27.750 1.00 24.22 96 GLY A N 1
ATOM 727 C CA . GLY A 1 96 ? -19.393 66.625 28.976 1.00 24.22 96 GLY A CA 1
ATOM 728 C C . GLY A 1 96 ? -18.532 65.447 29.457 1.00 24.22 96 GLY A C 1
ATOM 729 O O . GLY A 1 96 ? -19.059 64.388 29.765 1.00 24.22 96 GLY A O 1
ATOM 730 N N . ARG A 1 97 ? -17.244 65.760 29.695 1.00 26.94 97 ARG A N 1
ATOM 731 C CA . ARG A 1 97 ? -16.265 65.162 30.646 1.00 26.94 97 ARG A CA 1
ATOM 732 C C . ARG A 1 97 ? -15.476 63.930 30.170 1.00 26.94 97 ARG A C 1
ATOM 734 O O . ARG A 1 97 ? -16.021 62.847 30.048 1.00 26.94 97 ARG A O 1
ATOM 741 N N . LEU A 1 98 ? -14.219 64.069 29.730 1.00 26.73 98 LEU A N 1
ATOM 742 C CA . LEU A 1 98 ? -12.954 64.437 30.414 1.00 26.73 98 LEU A CA 1
ATOM 743 C C . LEU A 1 98 ? -12.423 63.320 31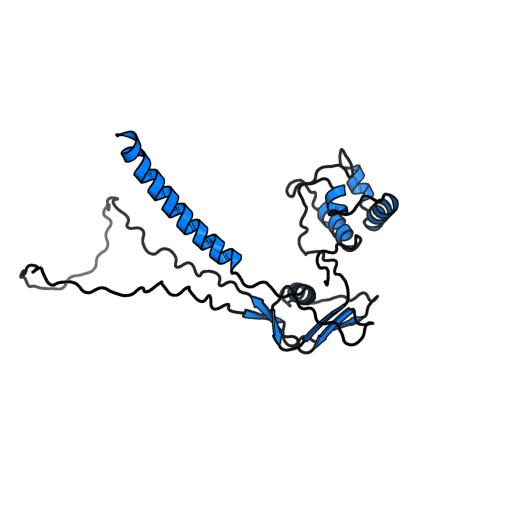.333 1.00 26.73 98 LEU A C 1
ATOM 745 O O . LEU A 1 98 ? -12.954 63.064 32.410 1.00 26.73 98 LEU A O 1
ATOM 749 N N . LEU A 1 99 ? -11.373 62.667 30.827 1.00 28.77 99 LEU A N 1
ATOM 750 C CA . LEU A 1 99 ? -10.622 61.549 31.396 1.00 28.77 99 LEU A CA 1
ATOM 751 C C . LEU A 1 99 ? -9.834 61.991 32.639 1.00 28.77 99 LEU A C 1
ATOM 753 O O . LEU A 1 99 ? -9.277 63.089 32.660 1.00 28.77 99 LEU A O 1
ATOM 757 N N . LYS A 1 100 ? -9.746 61.112 33.641 1.00 24.88 100 LYS A N 1
ATOM 758 C CA . LYS A 1 100 ? -8.789 61.203 34.751 1.00 24.88 100 LYS A CA 1
ATOM 759 C C . LYS A 1 100 ? -7.911 59.953 34.751 1.00 24.88 100 LYS A C 1
ATOM 761 O O . LYS A 1 100 ? -8.425 58.841 34.663 1.00 24.88 100 LYS A O 1
ATOM 766 N N . GLU A 1 101 ? -6.605 60.179 34.824 1.00 23.66 101 GLU A N 1
ATOM 767 C CA . GLU A 1 101 ? -5.549 59.182 35.005 1.00 23.66 101 GLU A CA 1
ATOM 768 C C . GLU A 1 101 ? -5.498 58.630 36.436 1.00 23.66 101 GLU A C 1
ATOM 770 O O . GLU A 1 101 ? -5.786 59.352 37.392 1.00 23.66 101 GLU A O 1
ATOM 775 N N . GLY A 1 102 ? -4.984 57.398 36.541 1.00 25.72 102 GLY A N 1
ATOM 776 C CA . GLY A 1 102 ? -4.087 56.973 37.618 1.00 25.72 102 GLY A CA 1
ATOM 777 C C . GLY A 1 102 ? -4.663 55.990 38.634 1.00 25.72 102 GLY A C 1
ATOM 778 O O . GLY A 1 102 ? -5.418 56.402 39.500 1.00 25.72 102 GLY A O 1
ATOM 779 N N . GLU A 1 103 ? -4.223 54.725 38.578 1.00 24.50 103 GLU A N 1
ATOM 780 C CA . GLU A 1 103 ? -3.698 53.986 39.741 1.00 24.50 103 GLU A CA 1
ATOM 781 C C . GLU A 1 103 ? -2.988 52.679 39.320 1.00 24.50 103 GLU A C 1
ATOM 783 O O . GLU A 1 103 ? -3.082 52.227 38.180 1.00 24.50 103 GLU A O 1
ATOM 788 N N . ILE A 1 104 ? -2.164 52.166 40.232 1.00 28.28 104 ILE A N 1
ATOM 789 C CA . ILE A 1 104 ? -0.876 51.487 40.029 1.00 28.28 104 ILE A CA 1
ATOM 790 C C . ILE A 1 104 ? -0.969 49.946 40.129 1.00 28.28 104 ILE A C 1
ATOM 792 O O . ILE A 1 104 ? -1.701 49.412 40.950 1.00 28.28 104 ILE A O 1
ATOM 796 N N . LEU A 1 105 ? -0.152 49.276 39.300 1.00 29.73 105 LEU A N 1
ATOM 797 C CA . LEU A 1 105 ? 0.521 47.962 39.410 1.00 29.73 105 LEU A CA 1
ATOM 798 C C . LEU A 1 105 ? -0.072 46.839 40.299 1.00 29.73 105 LEU A C 1
ATOM 800 O O . LEU A 1 105 ? -0.011 46.889 41.522 1.00 29.73 105 LEU A O 1
ATOM 804 N N . SER A 1 106 ? -0.375 45.697 39.669 1.00 23.30 106 SER A N 1
ATOM 805 C CA . SER A 1 106 ? 0.032 44.374 40.177 1.00 23.30 106 SER A CA 1
ATOM 806 C C . SER A 1 106 ? 0.190 43.370 39.021 1.00 23.30 106 SER A C 1
ATOM 808 O O . SER A 1 106 ? -0.702 43.172 38.205 1.00 23.30 106 SER A O 1
ATOM 810 N N . SER A 1 107 ? 1.379 42.778 38.931 1.00 29.14 107 SER A N 1
ATOM 811 C CA . SER A 1 107 ? 1.689 41.508 38.251 1.00 29.14 107 SER A CA 1
ATOM 812 C C . SER A 1 107 ? 1.857 40.492 39.396 1.00 29.14 107 SER A C 1
ATOM 814 O O . SER A 1 107 ? 2.349 40.933 40.443 1.00 29.14 107 SER A O 1
ATOM 816 N N . PRO A 1 108 ? 1.479 39.198 39.298 1.00 40.97 108 PRO A N 1
ATOM 817 C CA . PRO A 1 108 ? 2.133 38.273 38.371 1.00 40.97 108 PRO A CA 1
ATOM 818 C C . PRO A 1 108 ? 1.253 37.120 37.843 1.00 40.97 108 PRO A C 1
ATOM 820 O O . PRO A 1 108 ? 0.082 36.983 38.171 1.00 40.97 108 PRO A O 1
ATOM 823 N N . GLU A 1 109 ? 1.916 36.268 37.061 1.00 26.55 109 GLU A N 1
ATOM 824 C CA . GLU A 1 109 ? 1.644 34.845 36.814 1.00 26.55 109 GLU A CA 1
ATOM 825 C C . GLU A 1 109 ? 1.162 34.472 35.409 1.00 26.55 109 GLU A C 1
ATOM 827 O O . GLU A 1 109 ? 0.165 34.944 34.865 1.00 26.55 109 GLU A O 1
ATOM 832 N N . GLY A 1 110 ? 2.000 33.632 34.797 1.00 33.00 110 GLY A N 1
ATOM 833 C CA . GLY A 1 110 ? 1.955 33.239 33.408 1.00 33.00 110 GLY A CA 1
ATOM 834 C C . GLY A 1 110 ? 0.713 32.436 33.088 1.00 33.00 110 GLY A C 1
ATOM 835 O O . GLY A 1 110 ? 0.537 31.316 33.552 1.00 33.00 110 GLY A O 1
ATOM 836 N N . ASN A 1 111 ? -0.088 32.987 32.190 1.00 32.25 111 ASN A N 1
ATOM 837 C CA . ASN A 1 111 ? -1.061 32.215 31.454 1.00 32.25 111 ASN A CA 1
ATOM 838 C C . ASN A 1 111 ? -0.458 31.967 30.070 1.00 32.25 111 ASN A C 1
ATOM 840 O O . ASN A 1 111 ? -0.621 32.768 29.148 1.00 32.25 111 ASN A O 1
ATOM 844 N N . SER A 1 112 ? 0.305 30.878 29.927 1.00 36.94 112 SER A N 1
ATOM 845 C CA . SER A 1 112 ? 0.492 30.297 28.599 1.00 36.94 112 SER A CA 1
ATOM 846 C C . SER A 1 112 ? -0.913 30.045 28.043 1.00 36.94 112 SER A C 1
ATOM 848 O O . SER A 1 112 ? -1.705 29.418 28.753 1.00 36.94 112 SER A O 1
ATOM 850 N N . PRO A 1 113 ? -1.270 30.532 26.840 1.00 42.19 113 PRO A N 1
ATOM 851 C CA . PRO A 1 113 ? -2.568 30.213 26.267 1.00 42.19 113 PRO A CA 1
ATOM 852 C C . PRO A 1 113 ? -2.706 28.685 26.259 1.00 42.19 113 PRO A C 1
ATOM 854 O O . PRO A 1 113 ? -1.741 28.006 25.886 1.00 42.19 113 PRO A O 1
ATOM 857 N N . PRO A 1 114 ? -3.841 28.127 26.721 1.00 38.38 114 PRO A N 1
ATOM 858 C CA . PRO A 1 114 ? -4.033 26.691 26.691 1.00 38.38 114 PRO A CA 1
ATOM 859 C C . PRO A 1 114 ? -3.828 26.244 25.250 1.00 38.38 114 PRO A C 1
ATOM 861 O O . PRO A 1 114 ? -4.478 26.753 24.333 1.00 38.38 114 PRO A O 1
ATOM 864 N N . ILE A 1 115 ? -2.873 25.331 25.063 1.00 44.41 115 ILE A N 1
ATOM 865 C CA . ILE A 1 115 ? -2.698 24.586 23.820 1.00 44.41 115 ILE A CA 1
ATOM 866 C C . ILE A 1 115 ? -4.108 24.135 23.433 1.00 44.41 115 ILE A C 1
ATOM 868 O O . ILE A 1 115 ? -4.753 23.489 24.266 1.00 44.41 115 ILE A O 1
ATOM 872 N N . PRO A 1 116 ? -4.644 24.517 22.260 1.00 40.16 116 PRO A N 1
ATOM 873 C CA . PRO A 1 116 ? -5.957 24.051 21.867 1.00 40.16 116 PRO A CA 1
ATOM 874 C C . PRO A 1 116 ? -5.865 22.531 21.816 1.00 40.16 116 PRO A C 1
ATOM 876 O O . PRO A 1 116 ? -5.191 21.972 20.951 1.00 40.16 116 PRO A O 1
ATOM 879 N N . SER A 1 117 ? -6.495 21.868 22.783 1.00 42.47 117 SER A N 1
ATOM 880 C CA . SER A 1 117 ? -6.746 20.441 22.732 1.00 42.47 117 SER A CA 1
ATOM 881 C C . SER A 1 117 ? -7.644 20.242 21.523 1.00 42.47 117 SER A C 1
ATOM 883 O O . SER A 1 117 ? -8.857 20.462 21.568 1.00 42.47 117 SER A O 1
ATOM 885 N N . VAL A 1 118 ? -7.015 19.942 20.386 1.00 48.09 118 VAL A N 1
ATOM 886 C CA . VAL A 1 118 ? -7.704 19.590 19.153 1.00 48.09 118 VAL A CA 1
ATOM 887 C C . VAL A 1 118 ? -8.592 18.418 19.530 1.00 48.09 118 VAL A C 1
ATOM 889 O O . VAL A 1 118 ? -8.118 17.308 19.739 1.00 48.09 118 VAL A O 1
ATOM 892 N N . SER A 1 119 ? -9.882 18.689 19.716 1.00 51.31 119 SER A N 1
ATOM 893 C CA . SER A 1 119 ? -10.875 17.656 19.957 1.00 51.31 119 SER A CA 1
ATOM 894 C C . SER A 1 119 ? -10.981 16.882 18.650 1.00 51.31 119 SER A C 1
ATOM 896 O O . SER A 1 119 ? -11.731 17.274 17.755 1.00 51.31 119 SER A O 1
ATOM 898 N N . GLN A 1 120 ? -10.145 15.855 18.500 1.00 58.91 120 GLN A N 1
ATOM 899 C CA . GLN A 1 120 ? -10.141 14.954 17.358 1.00 58.91 120 GLN A CA 1
ATOM 900 C C . GLN A 1 120 ? -11.538 14.343 17.267 1.00 58.91 120 GLN A C 1
ATOM 902 O O . GLN A 1 120 ? -11.952 13.541 18.104 1.00 58.91 120 GLN A O 1
ATOM 907 N N . ARG A 1 121 ? -12.322 14.777 16.277 1.00 69.81 121 ARG A N 1
ATOM 908 C CA . ARG A 1 121 ? -13.627 14.171 16.014 1.00 69.81 121 ARG A CA 1
ATOM 909 C C . ARG A 1 121 ? -13.377 12.936 15.168 1.00 69.81 121 ARG A C 1
ATOM 911 O O . ARG A 1 121 ? -13.163 13.039 13.961 1.00 69.81 121 ARG A O 1
ATOM 918 N N . LEU A 1 122 ? -13.393 11.776 15.809 1.00 77.94 122 LEU A N 1
ATOM 919 C CA . LEU A 1 122 ? -13.352 10.492 15.120 1.00 77.94 122 LEU A CA 1
ATOM 920 C C . LEU A 1 122 ? -14.696 10.285 14.409 1.00 77.94 122 LEU A C 1
ATOM 922 O O . LEU A 1 122 ? -15.743 10.209 15.055 1.00 77.94 122 LEU A O 1
ATOM 926 N N . GLN A 1 123 ? -14.685 10.232 13.076 1.00 84.19 123 GLN A N 1
ATOM 927 C CA . GLN A 1 123 ? -15.884 9.914 12.299 1.00 84.19 123 GLN A CA 1
ATOM 928 C 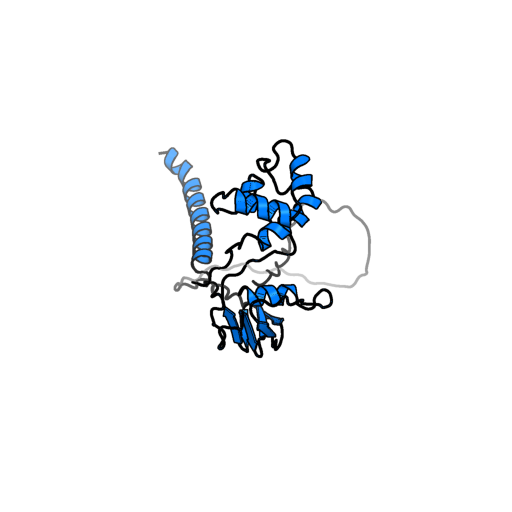C . GLN A 1 123 ? -15.930 8.418 12.004 1.00 84.19 123 GLN A C 1
ATOM 930 O O . GLN A 1 123 ? -15.192 7.912 11.153 1.00 84.19 123 GLN A O 1
ATOM 935 N N . ARG A 1 124 ? -16.819 7.707 12.715 1.00 89.06 124 ARG A N 1
ATOM 936 C CA . ARG A 1 124 ? -17.115 6.293 12.449 1.00 89.06 124 ARG A CA 1
ATOM 937 C C . ARG A 1 124 ? -17.550 6.128 10.997 1.00 89.06 124 ARG A C 1
ATOM 939 O O . ARG A 1 124 ? -18.519 6.745 10.573 1.00 89.06 124 ARG A O 1
ATOM 946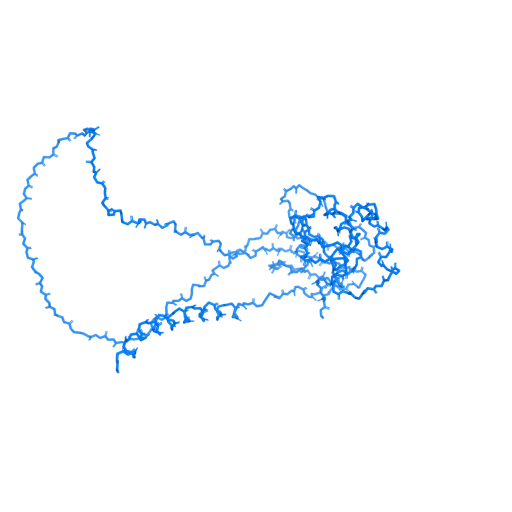 N N . THR A 1 125 ? -16.799 5.315 10.263 1.00 92.38 125 THR A N 1
ATOM 947 C CA . THR A 1 125 ? -17.026 5.035 8.837 1.00 92.38 125 THR A CA 1
ATOM 948 C C . THR A 1 125 ? -17.373 3.567 8.616 1.00 92.38 125 THR A C 1
ATOM 950 O O . THR A 1 125 ? -18.192 3.248 7.759 1.00 92.38 125 THR A O 1
ATOM 953 N N . LEU A 1 126 ? -16.765 2.669 9.395 1.00 93.00 126 LEU A N 1
ATOM 954 C CA . LEU A 1 126 ? -17.072 1.243 9.395 1.00 93.00 126 LEU A CA 1
ATOM 955 C C . LEU A 1 126 ? -17.751 0.882 10.713 1.00 93.00 126 LEU A C 1
ATOM 957 O O . LEU A 1 126 ? -17.319 1.330 11.777 1.00 93.00 126 LEU A O 1
ATOM 961 N N . HIS A 1 127 ? -18.805 0.077 10.633 1.00 94.06 127 HIS A N 1
ATOM 962 C CA . HIS A 1 127 ? -19.652 -0.272 11.767 1.00 94.06 127 HIS A CA 1
ATOM 963 C C . HIS A 1 127 ? -19.775 -1.788 11.865 1.00 94.06 127 HIS A C 1
ATOM 965 O O . HIS A 1 127 ? -20.262 -2.402 10.918 1.00 94.06 127 HIS A O 1
ATOM 971 N N . CYS A 1 128 ? -19.374 -2.354 13.008 1.00 92.88 128 CYS A N 1
ATOM 972 C CA . CYS A 1 128 ? -19.574 -3.763 13.357 1.00 92.88 128 CYS A CA 1
ATOM 973 C C . CYS A 1 128 ? -19.229 -4.729 12.207 1.00 92.88 128 CYS A C 1
ATOM 975 O O . CYS A 1 128 ? -20.057 -5.526 11.771 1.00 92.88 128 CYS A O 1
ATOM 977 N N . VAL A 1 129 ? -18.018 -4.603 11.663 1.00 94.44 129 VAL A N 1
ATOM 978 C CA . VAL A 1 129 ? -17.563 -5.419 10.536 1.00 94.44 129 VAL A CA 1
ATOM 979 C C . VAL A 1 129 ? -17.036 -6.756 11.043 1.00 94.44 129 VAL A C 1
ATOM 981 O O . VAL A 1 129 ? -16.070 -6.797 11.808 1.00 94.44 129 VAL A O 1
ATOM 984 N N . ASP A 1 130 ? -17.642 -7.831 10.544 1.00 94.62 130 ASP A N 1
ATOM 985 C CA . ASP A 1 130 ? -17.167 -9.204 10.687 1.00 94.62 130 ASP A CA 1
ATOM 986 C C . ASP A 1 130 ? -16.631 -9.697 9.338 1.00 94.62 130 ASP A C 1
ATOM 988 O O . ASP A 1 130 ? -17.355 -9.740 8.339 1.00 94.62 130 ASP A O 1
ATOM 992 N N . LEU A 1 131 ? -15.344 -10.042 9.285 1.00 94.06 131 LEU A N 1
ATOM 993 C CA . LEU A 1 131 ? -14.676 -10.490 8.063 1.00 94.06 131 LEU A CA 1
ATOM 994 C C . LEU A 1 131 ? -13.615 -11.537 8.391 1.00 94.06 131 LEU A C 1
ATOM 996 O O . LEU A 1 131 ? -12.783 -11.342 9.271 1.00 94.06 131 LEU A O 1
ATOM 1000 N N . THR A 1 132 ? -13.585 -12.622 7.622 1.00 94.12 132 THR A N 1
ATOM 1001 C CA . THR A 1 132 ? -12.523 -13.629 7.712 1.00 94.12 132 THR A CA 1
ATOM 1002 C C . THR A 1 132 ? -12.021 -13.973 6.319 1.00 94.12 132 THR A C 1
ATOM 1004 O O . THR A 1 132 ? -12.7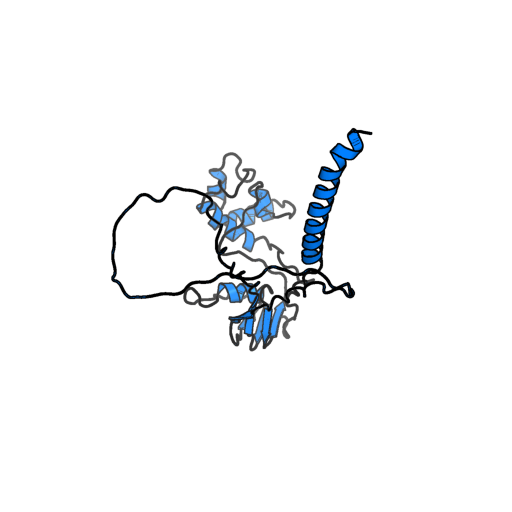68 -14.493 5.489 1.00 94.12 132 THR A O 1
ATOM 1007 N N . VAL A 1 133 ? -10.742 -13.709 6.062 1.00 93.88 133 VAL A N 1
ATOM 1008 C CA . VAL A 1 133 ? -10.074 -14.021 4.794 1.00 93.88 133 VAL A CA 1
ATOM 1009 C C . VAL A 1 133 ? -9.034 -15.106 5.036 1.00 93.88 133 VAL A C 1
ATOM 1011 O O . VAL A 1 133 ? -8.115 -14.936 5.833 1.00 93.88 133 VAL A O 1
ATOM 1014 N N . GLN A 1 134 ? -9.182 -16.231 4.340 1.00 93.38 134 GLN A N 1
ATOM 1015 C CA . GLN A 1 134 ? -8.251 -17.360 4.409 1.00 93.38 134 GLN A CA 1
ATOM 1016 C C . GLN A 1 134 ? -7.049 -17.128 3.490 1.00 93.38 134 GLN A C 1
ATOM 1018 O O . GLN A 1 134 ? -7.191 -16.550 2.408 1.00 93.38 134 GLN A O 1
ATOM 1023 N N . GLN A 1 135 ? -5.882 -17.628 3.886 1.00 91.44 135 GLN A N 1
ATOM 1024 C CA . GLN A 1 135 ? -4.683 -17.576 3.058 1.00 91.44 135 GLN A CA 1
ATOM 1025 C C . GLN A 1 135 ? -4.884 -18.361 1.747 1.00 91.44 135 GLN A C 1
ATOM 1027 O O . GLN A 1 135 ? -5.558 -19.391 1.709 1.00 91.44 135 GLN A O 1
ATOM 1032 N N . GLY A 1 136 ? -4.329 -17.848 0.645 1.00 88.88 136 GLY A N 1
ATOM 1033 C CA . GLY A 1 136 ? -4.398 -18.492 -0.674 1.00 88.88 136 GLY A CA 1
ATOM 1034 C C . GLY A 1 136 ? -5.747 -18.375 -1.398 1.00 88.88 136 GLY A C 1
ATOM 1035 O O . GLY A 1 136 ? -5.902 -18.953 -2.472 1.00 88.88 136 GLY A O 1
ATOM 1036 N N . LYS A 1 137 ? -6.723 -17.630 -0.857 1.00 90.88 137 LYS A N 1
ATOM 1037 C CA . LYS A 1 137 ? -8.020 -17.395 -1.514 1.00 90.88 137 LYS A CA 1
ATOM 1038 C C . LYS A 1 137 ? -8.125 -15.989 -2.097 1.00 90.88 137 LYS A C 1
ATOM 1040 O O . LYS A 1 137 ? -7.834 -15.002 -1.426 1.00 90.88 137 LYS A O 1
ATOM 1045 N N . LEU A 1 138 ? -8.638 -15.895 -3.324 1.00 91.38 138 LEU A N 1
ATOM 1046 C CA . LEU A 1 138 ? -9.013 -14.624 -3.942 1.00 91.38 138 LEU A CA 1
ATOM 1047 C C . LEU A 1 138 ? -10.390 -14.185 -3.424 1.00 91.38 138 LEU A C 1
ATOM 1049 O O . LEU A 1 138 ? -11.387 -14.860 -3.670 1.00 91.38 138 LEU A O 1
ATOM 1053 N N . THR A 1 139 ? -10.441 -13.051 -2.722 1.00 92.19 139 THR A N 1
ATOM 1054 C CA . THR A 1 139 ? -11.679 -12.487 -2.158 1.00 92.19 139 THR A CA 1
ATOM 1055 C C . THR A 1 139 ? -11.986 -11.144 -2.813 1.00 92.19 139 THR A C 1
ATOM 1057 O O . THR A 1 139 ? -11.140 -10.254 -2.827 1.00 92.19 139 THR A O 1
ATOM 1060 N N . GLY A 1 140 ? -13.194 -10.992 -3.360 1.00 93.75 140 GLY A N 1
ATOM 1061 C CA . GLY A 1 140 ? -13.669 -9.740 -3.954 1.00 93.75 140 GLY A CA 1
ATOM 1062 C C . GLY A 1 140 ? -14.584 -8.964 -3.004 1.00 93.75 140 GLY A C 1
ATOM 1063 O O . GLY A 1 140 ? -15.456 -9.555 -2.373 1.00 93.75 140 GLY A O 1
ATOM 1064 N N . ILE A 1 141 ? -14.411 -7.640 -2.931 1.00 92.81 141 ILE A N 1
ATOM 1065 C CA . ILE A 1 141 ? -15.269 -6.734 -2.151 1.00 92.81 141 ILE A CA 1
ATOM 1066 C C . ILE A 1 141 ? -16.108 -5.896 -3.122 1.00 92.81 141 ILE A C 1
ATOM 1068 O O . ILE A 1 141 ? -15.572 -5.099 -3.893 1.00 92.81 141 ILE A O 1
ATOM 1072 N N . CYS A 1 142 ? -17.431 -6.038 -3.054 1.00 94.12 142 CYS A N 1
ATOM 1073 C CA . CYS A 1 142 ? -18.379 -5.363 -3.943 1.00 94.12 142 CYS A CA 1
ATOM 1074 C C . CYS A 1 142 ? -19.332 -4.463 -3.145 1.00 94.12 142 CYS A C 1
ATOM 1076 O O . CYS A 1 142 ? -19.681 -4.765 -2.009 1.00 94.12 142 CYS A O 1
ATOM 1078 N N . GLY A 1 143 ? -19.770 -3.350 -3.738 1.00 94.25 143 GLY A N 1
ATOM 1079 C CA . GLY A 1 143 ? -20.702 -2.417 -3.098 1.00 94.25 143 GLY A CA 1
ATOM 1080 C C . GLY A 1 143 ? -20.788 -1.075 -3.824 1.00 94.25 143 GLY A C 1
ATOM 1081 O O . GLY A 1 143 ? -19.929 -0.755 -4.652 1.00 94.25 143 GLY A O 1
ATOM 1082 N N . SER A 1 144 ? -21.799 -0.269 -3.498 1.00 95.75 144 SER A N 1
ATOM 1083 C CA . SER A 1 144 ? -22.021 1.062 -4.085 1.00 95.75 144 SER A CA 1
ATOM 1084 C C . SER A 1 144 ? -20.872 2.042 -3.804 1.00 95.75 144 SER A C 1
ATOM 1086 O O . SER A 1 144 ? -20.047 1.847 -2.907 1.00 95.75 144 SER A O 1
ATOM 1088 N N . VAL A 1 145 ? -20.759 3.112 -4.596 1.00 92.25 145 VAL A N 1
ATOM 1089 C CA . VAL A 1 145 ? -19.794 4.191 -4.315 1.00 92.25 145 VAL A CA 1
ATOM 1090 C C . VAL A 1 145 ? -20.115 4.798 -2.945 1.00 92.25 145 VAL A C 1
ATOM 1092 O O . VAL A 1 145 ? -21.277 5.029 -2.631 1.00 92.25 145 VAL A O 1
ATOM 1095 N N . GLY A 1 146 ? -19.092 5.007 -2.111 1.00 89.00 146 GLY A N 1
ATOM 1096 C CA . GLY A 1 146 ? -19.268 5.505 -0.742 1.00 89.00 146 GLY A CA 1
ATOM 1097 C C . GLY A 1 146 ? -19.597 4.438 0.309 1.00 89.00 146 GLY A C 1
ATOM 1098 O O . GLY A 1 146 ? -19.638 4.763 1.486 1.00 89.00 146 GLY A O 1
ATOM 1099 N N . SER A 1 147 ? -19.736 3.158 -0.059 1.00 91.00 147 SER A N 1
ATOM 1100 C CA . SER A 1 147 ? -20.032 2.072 0.895 1.00 91.00 147 SER A CA 1
ATOM 1101 C C . SER A 1 147 ? -18.870 1.677 1.825 1.00 91.00 147 SER A C 1
ATOM 1103 O O . SER A 1 147 ? -18.936 0.638 2.470 1.00 91.00 147 SER A O 1
ATOM 1105 N N . GLY A 1 148 ? -17.760 2.423 1.829 1.00 91.44 148 GLY A N 1
ATOM 1106 C CA . GLY A 1 148 ? -16.609 2.136 2.690 1.00 91.44 148 GLY A CA 1
ATOM 1107 C C . GLY A 1 148 ? -15.636 1.059 2.192 1.00 91.44 148 GLY A C 1
ATOM 1108 O O . GLY A 1 148 ? -14.805 0.621 2.972 1.00 91.44 148 GLY A O 1
ATOM 1109 N N . LYS A 1 149 ? -15.660 0.643 0.914 1.00 94.62 149 LYS A N 1
ATOM 1110 C CA . LYS A 1 149 ? -14.719 -0.376 0.378 1.00 94.62 149 LYS A CA 1
ATOM 1111 C C . LYS A 1 149 ? -13.248 0.001 0.570 1.00 94.62 149 LYS A C 1
ATOM 1113 O O . LYS A 1 149 ? -12.465 -0.782 1.089 1.00 94.62 149 LYS A O 1
ATOM 1118 N N . THR A 1 150 ? -12.881 1.215 0.165 1.00 92.62 150 THR A N 1
ATOM 1119 C CA . THR A 1 150 ? -11.514 1.723 0.330 1.00 92.62 150 THR A CA 1
ATOM 1120 C C . THR A 1 150 ? -11.166 1.861 1.809 1.00 92.62 150 THR A C 1
ATOM 1122 O O . THR A 1 150 ? -10.068 1.502 2.209 1.00 92.62 150 THR A O 1
ATOM 1125 N N . SER A 1 151 ? -12.121 2.294 2.638 1.00 93.38 151 SER A N 1
ATOM 1126 C CA . SER A 1 151 ? -11.946 2.353 4.092 1.00 93.38 151 SER A CA 1
ATOM 1127 C C . SER A 1 151 ? -11.733 0.967 4.700 1.00 93.38 151 SER A C 1
ATOM 1129 O O . SER A 1 151 ? -10.880 0.818 5.558 1.00 93.38 151 SER A O 1
ATOM 1131 N N . LEU A 1 152 ? -12.419 -0.070 4.217 1.00 93.56 152 LEU A N 1
ATOM 1132 C CA . LEU A 1 152 ? -12.190 -1.447 4.656 1.00 93.56 152 LEU A CA 1
ATOM 1133 C C . LEU A 1 152 ? -10.761 -1.906 4.340 1.00 93.56 152 LEU A C 1
ATOM 1135 O O . LEU A 1 152 ? -10.112 -2.498 5.193 1.00 93.56 152 LEU A O 1
ATOM 1139 N N . ILE A 1 153 ? -10.237 -1.576 3.157 1.00 92.44 153 ILE A N 1
ATOM 1140 C CA . ILE A 1 153 ? -8.838 -1.873 2.814 1.00 92.44 153 ILE A CA 1
ATOM 1141 C C . ILE A 1 153 ? -7.881 -1.089 3.726 1.00 92.44 153 ILE A C 1
ATOM 1143 O O . ILE A 1 153 ? -6.953 -1.674 4.276 1.00 92.44 153 ILE A O 1
ATOM 1147 N N . SER A 1 154 ? -8.127 0.203 3.958 1.00 90.69 154 SER A N 1
ATOM 1148 C CA . SER A 1 154 ? -7.332 1.014 4.892 1.00 90.69 154 SER A CA 1
ATOM 1149 C C . SER A 1 154 ? -7.386 0.503 6.336 1.00 90.69 154 SER A C 1
ATOM 1151 O O . SER A 1 154 ? -6.381 0.571 7.037 1.00 90.69 154 SER A O 1
ATOM 1153 N N . ALA A 1 155 ? -8.520 -0.044 6.777 1.00 90.88 155 ALA A N 1
ATOM 1154 C CA . ALA A 1 155 ? -8.659 -0.688 8.079 1.00 90.88 155 ALA A CA 1
ATOM 1155 C C . ALA A 1 155 ? -7.773 -1.935 8.189 1.00 90.88 155 ALA A C 1
ATOM 1157 O O . ALA A 1 155 ? -7.072 -2.097 9.183 1.00 90.88 155 ALA A O 1
ATOM 1158 N N . ILE A 1 156 ? -7.753 -2.773 7.147 1.00 90.81 156 ILE A N 1
ATOM 1159 C CA . ILE A 1 156 ? -6.888 -3.960 7.078 1.00 90.81 156 ILE A CA 1
ATOM 1160 C C . ILE A 1 156 ? -5.404 -3.562 7.090 1.00 90.81 156 ILE A C 1
ATOM 1162 O O . ILE A 1 156 ? -4.603 -4.215 7.746 1.00 90.81 156 ILE A O 1
ATOM 1166 N N . LEU A 1 157 ? -5.042 -2.466 6.417 1.00 88.69 157 LEU A N 1
ATOM 1167 C CA . LEU A 1 157 ? -3.680 -1.917 6.419 1.00 88.69 157 LEU A CA 1
ATOM 1168 C C . LEU A 1 157 ? -3.296 -1.215 7.735 1.00 88.69 157 LEU A C 1
ATOM 1170 O O . LEU A 1 157 ? -2.177 -0.723 7.842 1.00 88.69 157 LEU A O 1
ATOM 1174 N N . GLY A 1 158 ? -4.204 -1.113 8.712 1.00 88.00 158 GLY A N 1
ATOM 1175 C CA . GLY A 1 158 ? -3.944 -0.445 9.990 1.00 88.00 158 GLY A CA 1
ATOM 1176 C C . GLY A 1 158 ? -3.906 1.087 9.920 1.00 88.00 158 GLY A C 1
ATOM 1177 O O . GLY A 1 158 ? -3.400 1.720 10.836 1.00 88.00 158 GLY A O 1
ATOM 1178 N N . GLN A 1 159 ? -4.438 1.698 8.855 1.00 86.50 159 GLN A N 1
ATOM 1179 C CA . GLN A 1 159 ? -4.460 3.159 8.671 1.00 86.50 159 GLN A CA 1
ATOM 1180 C C . GLN A 1 159 ? -5.652 3.853 9.353 1.00 86.50 159 GLN A C 1
ATOM 1182 O O . GLN A 1 159 ? -5.722 5.080 9.369 1.00 86.50 159 GLN A O 1
ATOM 1187 N N . MET A 1 160 ? -6.625 3.088 9.852 1.00 89.06 160 MET A N 1
ATOM 1188 C CA . MET A 1 160 ? -7.815 3.612 10.526 1.00 89.06 160 MET A CA 1
ATOM 1189 C C . MET A 1 160 ? -7.776 3.299 12.017 1.00 89.06 160 MET A C 1
ATOM 1191 O O . MET A 1 160 ? -7.311 2.236 12.425 1.00 89.06 160 MET A O 1
ATOM 1195 N N . THR A 1 161 ? -8.345 4.189 12.827 1.00 88.62 161 THR A N 1
ATOM 1196 C CA . THR A 1 161 ? -8.444 3.986 14.273 1.00 88.62 161 THR A CA 1
ATOM 1197 C C . THR A 1 161 ? -9.555 2.987 14.582 1.00 88.62 161 THR A C 1
ATOM 1199 O O . THR A 1 161 ? -10.721 3.210 14.231 1.00 88.62 161 THR A O 1
ATOM 1202 N N . LEU A 1 162 ? -9.202 1.892 15.255 1.00 89.12 162 LEU A N 1
ATOM 1203 C CA . LEU A 1 162 ? -10.161 0.943 15.814 1.00 89.12 162 LEU A CA 1
ATOM 1204 C C . LEU A 1 162 ? -10.812 1.559 17.056 1.00 89.12 162 LEU A C 1
ATOM 1206 O O . LEU A 1 162 ? -10.117 1.960 17.984 1.00 89.12 162 LEU A O 1
ATOM 1210 N N . LEU A 1 163 ? -12.141 1.644 17.073 1.00 89.38 163 LEU A N 1
ATOM 1211 C CA . LEU A 1 163 ? -12.883 2.128 18.240 1.00 89.38 163 LEU A CA 1
ATOM 1212 C C . LEU A 1 163 ? -13.400 0.978 19.099 1.00 89.38 163 LEU A C 1
ATOM 1214 O O . LEU A 1 163 ? -13.355 1.045 20.321 1.00 89.38 163 LEU A O 1
ATOM 1218 N N . GLU A 1 164 ? -13.938 -0.050 18.445 1.00 90.69 164 GLU A N 1
ATOM 1219 C CA . GLU A 1 164 ? -14.597 -1.192 19.078 1.00 90.69 164 GLU A CA 1
ATOM 1220 C C . GLU A 1 164 ? -14.321 -2.457 18.263 1.00 90.69 164 GLU A C 1
ATOM 1222 O O . GLU A 1 164 ? -14.132 -2.379 17.047 1.00 90.69 164 GLU A O 1
ATOM 1227 N N . GLY A 1 165 ? -14.344 -3.615 18.923 1.00 91.19 165 GLY A N 1
ATOM 1228 C CA . GLY A 1 165 ? -14.099 -4.916 18.303 1.00 91.19 165 GLY A CA 1
ATOM 1229 C C . GLY A 1 165 ? -12.616 -5.263 18.207 1.00 91.19 165 GLY A C 1
ATOM 1230 O O . GLY A 1 165 ? -11.800 -4.785 18.993 1.00 91.19 165 GLY A O 1
ATOM 1231 N N . LYS A 1 166 ? -12.274 -6.130 17.253 1.00 91.38 166 LYS A N 1
ATOM 1232 C CA . LYS A 1 166 ? -10.907 -6.610 17.030 1.00 91.38 166 LYS A CA 1
ATOM 1233 C C . LYS A 1 166 ? -10.602 -6.686 15.540 1.00 91.38 166 LYS A C 1
ATOM 1235 O O . LYS A 1 166 ? -11.455 -7.096 14.754 1.00 91.38 166 LYS A O 1
ATOM 1240 N N . VAL A 1 167 ? -9.377 -6.323 15.172 1.00 91.69 167 VAL A N 1
ATOM 1241 C CA . VAL A 1 167 ? -8.820 -6.498 13.827 1.00 91.69 167 VAL A CA 1
ATOM 1242 C C . VAL A 1 167 ? -7.474 -7.184 13.984 1.00 91.69 167 VAL A C 1
ATOM 1244 O O . VAL A 1 167 ? -6.632 -6.703 14.732 1.00 91.69 167 VAL A O 1
ATOM 1247 N N . ALA A 1 168 ? -7.286 -8.307 13.304 1.00 91.69 168 ALA A N 1
ATOM 1248 C CA . ALA A 1 168 ? -6.076 -9.101 13.359 1.00 91.69 168 ALA A CA 1
ATOM 1249 C C . ALA A 1 168 ? -5.631 -9.505 11.953 1.00 91.69 168 ALA A C 1
ATOM 1251 O O . ALA A 1 168 ? -6.447 -9.914 11.123 1.00 91.69 168 ALA A O 1
ATOM 1252 N N . VAL A 1 169 ? -4.334 -9.391 11.680 1.00 90.38 169 VAL A N 1
ATOM 1253 C CA . VAL A 1 169 ? -3.762 -9.665 10.362 1.00 90.38 169 VAL A CA 1
ATOM 1254 C C . VAL A 1 169 ? -2.459 -10.447 10.487 1.00 90.38 169 VAL A C 1
ATOM 1256 O O . VAL A 1 169 ? -1.673 -10.249 11.410 1.00 90.38 169 VAL A O 1
ATOM 1259 N N . ASN A 1 170 ? -2.243 -11.371 9.555 1.00 88.50 170 ASN A N 1
ATOM 1260 C CA . ASN A 1 170 ? -1.052 -12.197 9.460 1.00 88.50 170 ASN A CA 1
ATOM 1261 C C . ASN A 1 170 ? -0.330 -11.976 8.122 1.00 88.50 170 ASN A C 1
ATOM 1263 O O . ASN A 1 170 ? -0.921 -12.172 7.059 1.00 88.50 170 ASN A O 1
ATOM 1267 N N . GLY A 1 171 ? 0.965 -11.656 8.183 1.00 82.75 171 GLY A N 1
ATOM 1268 C CA . GLY A 1 171 ? 1.851 -11.541 7.021 1.00 82.75 171 GLY A CA 1
ATOM 1269 C C . GLY A 1 171 ? 2.206 -10.107 6.616 1.00 82.75 171 GLY A C 1
ATOM 1270 O O . GLY A 1 171 ? 1.874 -9.143 7.303 1.00 82.75 171 GLY A O 1
ATOM 1271 N N . ASP A 1 172 ? 2.925 -9.995 5.497 1.00 82.25 172 ASP A N 1
ATOM 1272 C CA . ASP A 1 172 ? 3.267 -8.724 4.850 1.00 82.25 172 ASP A CA 1
ATOM 1273 C C . ASP A 1 172 ? 2.157 -8.323 3.859 1.00 82.25 172 ASP A C 1
ATOM 1275 O O . ASP A 1 172 ? 1.509 -9.182 3.253 1.00 82.25 172 ASP A O 1
ATOM 1279 N N . PHE A 1 173 ? 1.970 -7.019 3.640 1.00 81.06 173 PHE A N 1
ATOM 1280 C CA . PHE A 1 173 ? 1.011 -6.512 2.654 1.00 81.06 173 PHE A CA 1
ATOM 1281 C C . PHE A 1 173 ? 1.694 -5.952 1.414 1.00 81.06 173 PHE A C 1
ATOM 1283 O O . PHE A 1 173 ? 2.666 -5.206 1.523 1.00 81.06 173 PHE A O 1
ATOM 1290 N N . ALA A 1 174 ? 1.080 -6.203 0.257 1.00 83.56 174 ALA A N 1
ATOM 1291 C CA . ALA A 1 174 ? 1.236 -5.392 -0.942 1.00 83.56 174 ALA A CA 1
ATOM 1292 C C . ALA A 1 174 ? -0.066 -4.614 -1.180 1.00 83.56 174 ALA A C 1
ATOM 1294 O O . ALA A 1 174 ? -1.155 -5.188 -1.142 1.00 83.56 174 ALA A O 1
ATOM 1295 N N . TYR A 1 175 ? 0.040 -3.306 -1.411 1.00 83.56 175 TYR A N 1
ATOM 1296 C CA . TYR A 1 175 ? -1.110 -2.430 -1.619 1.00 83.56 175 TYR A CA 1
ATOM 1297 C C . TYR A 1 175 ? -1.002 -1.696 -2.949 1.00 83.56 175 TYR A C 1
ATOM 1299 O O . TYR A 1 175 ? 0.046 -1.153 -3.295 1.00 83.56 175 TYR A O 1
ATOM 1307 N N . VAL A 1 176 ? -2.122 -1.640 -3.665 1.00 82.25 176 VAL A N 1
ATOM 1308 C CA . VAL A 1 176 ? -2.260 -0.879 -4.902 1.00 82.25 176 VAL A CA 1
ATOM 1309 C C . VAL A 1 176 ? -3.419 0.096 -4.742 1.00 82.25 176 VAL A C 1
ATOM 1311 O O . VAL A 1 176 ? -4.581 -0.290 -4.621 1.00 82.25 176 VAL A O 1
ATOM 1314 N N . ALA A 1 177 ? -3.078 1.382 -4.683 1.00 81.00 177 ALA A N 1
ATOM 1315 C CA . ALA A 1 177 ? -4.017 2.463 -4.419 1.00 81.00 177 ALA A CA 1
ATOM 1316 C C . ALA A 1 177 ? -4.821 2.834 -5.660 1.00 81.00 177 ALA A C 1
ATOM 1318 O O . ALA A 1 177 ? -4.230 2.923 -6.734 1.00 81.00 177 ALA A O 1
ATOM 1319 N N . GLN A 1 178 ? -6.109 3.185 -5.484 1.00 79.75 178 GLN A N 1
ATOM 1320 C CA . GLN A 1 178 ? -7.043 3.611 -6.548 1.00 79.75 178 GLN A CA 1
ATOM 1321 C C . GLN A 1 178 ? -6.405 4.558 -7.584 1.00 79.75 178 GLN A C 1
ATOM 1323 O O . GLN A 1 178 ? -6.667 4.444 -8.780 1.00 79.75 178 GLN A O 1
ATOM 1328 N N . GLN A 1 179 ? -5.553 5.474 -7.123 1.00 77.81 179 GLN A N 1
ATOM 1329 C CA . GLN A 1 179 ? -4.729 6.321 -7.968 1.00 77.81 179 GLN A CA 1
ATOM 1330 C C . GLN A 1 179 ? -3.257 5.939 -7.805 1.00 77.81 179 GLN A C 1
ATOM 1332 O O . GLN A 1 179 ? -2.713 5.995 -6.704 1.00 77.81 179 GLN A O 1
ATOM 1337 N N . ALA A 1 180 ? -2.618 5.558 -8.913 1.00 71.81 180 ALA A N 1
ATOM 1338 C CA . ALA A 1 180 ? -1.205 5.203 -8.932 1.00 71.81 180 ALA A CA 1
ATOM 1339 C C . ALA A 1 180 ? -0.333 6.400 -8.531 1.00 71.81 180 ALA A C 1
ATOM 1341 O O . ALA A 1 180 ? -0.487 7.494 -9.087 1.00 71.81 180 ALA A O 1
ATOM 1342 N N . TRP A 1 181 ? 0.617 6.171 -7.627 1.00 75.06 181 TRP A N 1
ATOM 1343 C CA . TRP A 1 181 ? 1.704 7.103 -7.363 1.00 75.06 181 TRP A CA 1
ATOM 1344 C C . TRP A 1 181 ? 2.971 6.593 -8.047 1.00 75.06 181 TRP A C 1
ATOM 1346 O O . TRP A 1 181 ? 3.324 5.427 -7.903 1.00 75.06 181 TRP A O 1
ATOM 1356 N N . ILE A 1 182 ? 3.607 7.455 -8.837 1.00 78.25 182 ILE A N 1
ATOM 1357 C CA . ILE A 1 182 ? 4.794 7.129 -9.630 1.00 78.25 182 ILE A CA 1
ATOM 1358 C C . ILE A 1 182 ? 5.903 8.071 -9.182 1.00 78.25 182 ILE A C 1
ATOM 1360 O O . ILE A 1 182 ? 5.696 9.286 -9.106 1.00 78.25 182 ILE A O 1
ATOM 1364 N N . LEU A 1 183 ? 7.061 7.500 -8.872 1.00 80.44 183 LEU A N 1
ATOM 1365 C CA . LEU A 1 183 ? 8.260 8.232 -8.505 1.00 80.44 183 LEU A CA 1
ATOM 1366 C C . LEU A 1 183 ? 8.873 8.866 -9.753 1.00 80.44 183 LEU A C 1
ATOM 1368 O O . LEU A 1 183 ? 8.869 8.270 -10.831 1.00 80.44 183 LEU A O 1
ATOM 1372 N N . ASN A 1 184 ? 9.449 10.056 -9.586 1.00 86.25 184 ASN A N 1
ATOM 1373 C CA . ASN A 1 184 ? 10.275 10.677 -10.617 1.00 86.25 184 ASN A CA 1
ATOM 1374 C C . ASN A 1 184 ? 11.611 9.920 -10.695 1.00 86.25 184 ASN A C 1
ATOM 1376 O O . ASN A 1 184 ? 12.571 10.281 -10.019 1.00 86.25 184 ASN A O 1
ATOM 1380 N N . ALA A 1 185 ? 11.623 8.829 -11.452 1.00 87.12 185 ALA A N 1
ATOM 1381 C CA . ALA A 1 185 ? 12.743 7.907 -11.612 1.00 87.12 185 ALA A CA 1
ATOM 1382 C C . ALA A 1 185 ? 12.574 7.120 -12.921 1.00 87.12 185 ALA A C 1
ATOM 1384 O O . ALA A 1 185 ? 11.592 7.309 -13.649 1.00 87.12 185 ALA A O 1
ATOM 1385 N N . THR A 1 186 ? 13.502 6.213 -13.230 1.00 88.75 186 THR A N 1
ATOM 1386 C CA . THR A 1 186 ? 13.323 5.312 -14.376 1.00 88.75 186 THR A CA 1
ATOM 1387 C C . THR A 1 186 ? 12.116 4.394 -14.167 1.00 88.75 186 THR A C 1
ATOM 1389 O O . THR A 1 186 ? 11.668 4.145 -13.039 1.00 88.75 186 THR A O 1
ATOM 1392 N N . LEU A 1 187 ? 11.553 3.880 -15.259 1.00 85.19 187 LEU A N 1
ATOM 1393 C CA . LEU A 1 187 ? 10.464 2.908 -15.185 1.00 85.19 187 LEU A CA 1
ATOM 1394 C C . LEU A 1 187 ? 10.900 1.635 -14.444 1.00 85.19 187 LEU A C 1
ATOM 1396 O O . LEU A 1 187 ? 10.142 1.116 -13.626 1.00 85.19 187 LEU A O 1
ATOM 1400 N N . ARG A 1 188 ? 12.135 1.176 -14.673 1.00 87.56 188 ARG A N 1
ATOM 1401 C CA . ARG A 1 188 ? 12.753 0.073 -13.933 1.00 87.56 188 ARG A CA 1
ATOM 1402 C C . ARG A 1 188 ? 12.772 0.347 -12.428 1.00 87.56 188 ARG A C 1
ATOM 1404 O O . ARG A 1 188 ? 12.306 -0.499 -11.671 1.00 87.56 188 ARG A O 1
ATOM 1411 N N . ASP A 1 189 ? 13.221 1.522 -11.993 1.00 87.50 189 ASP A N 1
ATOM 1412 C CA . ASP A 1 189 ? 13.283 1.864 -10.563 1.00 87.50 189 ASP A CA 1
ATOM 1413 C C . ASP A 1 189 ? 11.897 1.937 -9.922 1.00 87.50 189 ASP A C 1
ATOM 1415 O O . ASP A 1 189 ? 11.711 1.507 -8.786 1.00 87.50 189 ASP A O 1
ATOM 1419 N N . ASN A 1 190 ? 10.898 2.420 -10.663 1.00 83.81 190 ASN A N 1
ATOM 1420 C CA . ASN A 1 190 ? 9.508 2.397 -10.215 1.00 83.81 190 ASN A CA 1
ATOM 1421 C C . ASN A 1 190 ? 8.974 0.965 -10.029 1.00 83.81 190 ASN A C 1
ATOM 1423 O O . ASN A 1 190 ? 8.183 0.725 -9.119 1.00 83.81 190 ASN A O 1
ATOM 1427 N N . ILE A 1 191 ? 9.400 0.011 -10.866 1.00 82.94 191 ILE A N 1
ATOM 1428 C CA . ILE A 1 191 ? 9.007 -1.404 -10.757 1.00 82.94 191 ILE A CA 1
ATOM 1429 C C . ILE A 1 191 ? 9.747 -2.091 -9.603 1.00 82.94 191 ILE A C 1
ATOM 1431 O O . ILE A 1 191 ? 9.127 -2.815 -8.820 1.00 82.94 191 ILE A O 1
ATOM 1435 N N . LEU A 1 192 ? 11.062 -1.877 -9.491 1.00 84.31 192 LEU A N 1
ATOM 1436 C CA . LEU A 1 192 ? 11.908 -2.475 -8.455 1.00 84.31 192 LEU A CA 1
ATOM 1437 C C . LEU A 1 192 ? 11.611 -1.906 -7.067 1.00 84.31 192 LEU A C 1
ATOM 1439 O O . LEU A 1 192 ? 11.643 -2.645 -6.085 1.00 84.31 192 LEU A O 1
ATOM 1443 N N . PHE A 1 193 ? 11.310 -0.608 -6.995 1.00 84.50 193 PHE A N 1
ATOM 1444 C CA . PHE A 1 193 ? 10.974 0.126 -5.776 1.00 84.50 193 PHE A CA 1
ATOM 1445 C C . PHE A 1 193 ? 12.010 -0.085 -4.653 1.00 84.50 193 PHE A C 1
ATOM 1447 O O . PHE A 1 193 ? 11.681 -0.380 -3.506 1.00 84.50 193 PHE A O 1
ATOM 1454 N N . GLY A 1 194 ? 13.293 0.015 -5.013 1.00 83.94 194 GLY A N 1
ATOM 1455 C CA . GLY A 1 194 ? 14.424 -0.151 -4.093 1.00 83.94 194 GLY A CA 1
ATOM 1456 C C . GLY A 1 194 ? 14.913 -1.591 -3.893 1.00 83.94 194 GLY A C 1
ATOM 1457 O O . GLY A 1 194 ? 15.867 -1.790 -3.145 1.00 83.94 194 GLY A O 1
ATOM 1458 N N . LYS A 1 195 ? 14.308 -2.593 -4.548 1.00 85.50 195 LYS A N 1
ATOM 1459 C CA . LYS A 1 195 ? 14.859 -3.958 -4.610 1.00 85.50 195 LYS A CA 1
ATOM 1460 C C . LYS A 1 195 ? 15.979 -4.067 -5.648 1.00 85.50 195 LYS A C 1
ATOM 1462 O O . LYS A 1 195 ? 16.032 -3.293 -6.602 1.00 85.50 195 LYS A O 1
ATOM 1467 N N . GLU A 1 196 ? 16.849 -5.056 -5.471 1.00 89.69 196 GLU A N 1
ATOM 1468 C CA . GLU A 1 196 ? 17.897 -5.377 -6.442 1.00 89.69 196 GLU A CA 1
ATOM 1469 C C . GLU A 1 196 ? 17.301 -5.855 -7.773 1.00 89.69 196 GLU A C 1
ATOM 1471 O O . GLU A 1 196 ? 16.217 -6.445 -7.822 1.00 89.69 196 GLU A O 1
ATOM 1476 N N . TYR A 1 197 ? 18.012 -5.578 -8.866 1.00 90.12 197 TYR A N 1
ATOM 1477 C CA . TYR A 1 197 ? 17.595 -5.990 -10.199 1.00 90.12 197 TYR A CA 1
ATOM 1478 C C . TYR A 1 197 ? 17.912 -7.468 -10.435 1.00 90.12 197 TYR A C 1
ATOM 1480 O O . TYR A 1 197 ? 19.075 -7.860 -10.500 1.00 90.12 197 TYR A O 1
ATOM 1488 N N . GLU A 1 198 ? 16.866 -8.263 -10.629 1.00 90.44 198 GLU A N 1
ATOM 1489 C CA . GLU A 1 198 ? 16.955 -9.677 -10.980 1.00 90.44 198 GLU A CA 1
ATOM 1490 C C . GLU A 1 198 ? 16.258 -9.900 -12.326 1.00 90.44 198 GLU A C 1
ATOM 1492 O O . GLU A 1 198 ? 15.038 -9.765 -12.429 1.00 90.44 198 GLU A O 1
ATOM 1497 N N . GLU A 1 199 ? 17.035 -10.220 -13.364 1.00 90.88 199 GLU A N 1
ATOM 1498 C CA . GLU A 1 199 ? 16.557 -10.289 -14.752 1.00 90.88 199 GLU A CA 1
ATOM 1499 C C . GLU A 1 199 ? 15.379 -11.260 -14.917 1.00 90.88 199 GLU A C 1
ATOM 1501 O O . GLU A 1 199 ? 14.350 -10.887 -15.476 1.00 90.88 199 GLU A O 1
ATOM 1506 N N . GLU A 1 200 ? 15.483 -12.489 -14.399 1.00 91.62 200 GLU A N 1
ATOM 1507 C CA . GLU A 1 200 ? 14.437 -13.509 -14.566 1.00 91.62 200 GLU A CA 1
ATOM 1508 C C . GLU A 1 200 ? 13.107 -13.070 -13.946 1.00 91.62 200 GLU A C 1
ATOM 1510 O O . GLU A 1 200 ? 12.056 -13.120 -14.594 1.00 91.62 200 GLU A O 1
ATOM 1515 N N . ARG A 1 201 ? 13.159 -12.565 -12.710 1.00 86.69 201 ARG A N 1
ATOM 1516 C CA . ARG A 1 201 ? 11.992 -12.039 -11.998 1.00 86.69 201 ARG A CA 1
ATOM 1517 C C . ARG A 1 201 ? 11.416 -10.824 -12.714 1.00 86.69 201 ARG A C 1
ATOM 1519 O O . ARG A 1 201 ? 10.202 -10.746 -12.900 1.00 86.69 201 ARG A O 1
ATOM 1526 N N . PHE A 1 202 ? 12.266 -9.893 -13.138 1.00 86.69 202 PHE A N 1
ATOM 1527 C CA . PHE A 1 202 ? 11.845 -8.687 -13.842 1.00 86.69 202 PHE A CA 1
ATOM 1528 C C . PHE A 1 202 ? 11.133 -9.034 -15.154 1.00 86.69 202 PHE A C 1
ATOM 1530 O O . PHE A 1 202 ? 10.021 -8.566 -15.400 1.00 86.69 202 PHE A O 1
ATOM 1537 N N . GLN A 1 203 ? 11.700 -9.937 -15.957 1.00 89.12 203 GLN A N 1
ATOM 1538 C CA . GLN A 1 203 ? 11.095 -10.392 -17.209 1.00 89.12 203 GLN A CA 1
ATOM 1539 C C . GLN A 1 203 ? 9.782 -11.150 -16.996 1.00 89.12 203 GLN A C 1
ATOM 1541 O O . GLN A 1 203 ? 8.829 -10.938 -17.754 1.00 89.12 203 GLN A O 1
ATOM 1546 N N . ALA A 1 204 ? 9.697 -12.001 -15.968 1.00 88.12 204 ALA A N 1
ATOM 1547 C CA . ALA A 1 204 ? 8.465 -12.706 -15.615 1.00 88.12 204 ALA A CA 1
ATOM 1548 C C . ALA A 1 204 ? 7.341 -11.721 -15.260 1.00 88.12 204 ALA A C 1
ATOM 1550 O O . ALA A 1 204 ? 6.215 -11.843 -15.745 1.00 88.12 204 ALA A O 1
ATOM 1551 N N . VAL A 1 205 ? 7.676 -10.696 -14.480 1.00 85.00 205 VAL A N 1
ATOM 1552 C CA . VAL A 1 205 ? 6.774 -9.630 -14.045 1.00 85.00 205 VAL A CA 1
ATOM 1553 C C . VAL A 1 205 ? 6.319 -8.760 -15.234 1.00 85.00 205 VAL A C 1
ATOM 1555 O O . VAL A 1 205 ? 5.120 -8.524 -15.401 1.00 85.00 205 VAL A O 1
ATOM 1558 N N . LEU A 1 206 ? 7.228 -8.375 -16.141 1.00 85.38 206 LEU A N 1
ATOM 1559 C CA . LEU A 1 206 ? 6.884 -7.668 -17.385 1.00 85.38 206 LEU A CA 1
ATOM 1560 C C . LEU A 1 206 ? 5.955 -8.479 -18.299 1.00 85.38 206 LEU A C 1
ATOM 1562 O O . LEU A 1 206 ? 5.064 -7.911 -18.939 1.00 85.38 206 LEU A O 1
ATOM 1566 N N . SER A 1 207 ? 6.175 -9.793 -18.376 1.00 87.19 207 SER A N 1
ATOM 1567 C CA . SER A 1 207 ? 5.353 -10.716 -19.161 1.00 87.19 207 SER A CA 1
ATOM 1568 C C . SER A 1 207 ? 3.950 -10.857 -18.563 1.00 87.19 207 SER A C 1
ATOM 1570 O O . SER A 1 207 ? 2.960 -10.645 -19.264 1.00 87.19 207 SER A O 1
ATOM 1572 N N . ALA A 1 208 ? 3.853 -11.109 -17.252 1.00 85.00 208 ALA A N 1
ATOM 1573 C CA . ALA A 1 208 ? 2.584 -11.256 -16.537 1.00 85.00 208 ALA A CA 1
ATOM 1574 C C . ALA A 1 208 ? 1.705 -9.997 -16.629 1.00 85.00 208 ALA A C 1
ATOM 1576 O O . ALA A 1 208 ? 0.492 -10.096 -16.804 1.00 85.00 208 ALA A O 1
ATOM 1577 N N . CYS A 1 209 ? 2.312 -8.808 -16.577 1.00 81.75 209 CYS A N 1
ATOM 1578 C CA . CYS A 1 209 ? 1.600 -7.534 -16.714 1.00 81.75 209 CYS A CA 1
ATOM 1579 C C . CYS A 1 209 ? 1.428 -7.065 -18.163 1.00 81.75 209 CYS A C 1
ATOM 1581 O O . CYS A 1 209 ? 0.873 -5.988 -18.391 1.00 81.75 209 CYS A O 1
ATOM 1583 N N . CYS A 1 210 ? 1.897 -7.849 -19.139 1.00 85.38 210 CYS A N 1
ATOM 1584 C CA . CYS A 1 210 ? 1.838 -7.520 -20.560 1.00 85.38 210 CYS A CA 1
ATOM 1585 C C . CYS A 1 210 ? 2.445 -6.143 -20.892 1.00 85.38 210 CYS A C 1
ATOM 1587 O O . CYS A 1 210 ? 1.962 -5.479 -21.802 1.00 85.38 210 CYS A O 1
ATOM 1589 N N . LEU A 1 211 ? 3.495 -5.705 -20.183 1.00 84.25 211 LEU A N 1
ATOM 1590 C CA . LEU A 1 211 ? 4.068 -4.357 -20.337 1.00 84.25 211 LEU A CA 1
ATOM 1591 C C . LEU A 1 211 ? 5.029 -4.244 -21.540 1.00 84.25 211 LEU A C 1
ATOM 1593 O O . LEU A 1 211 ? 5.373 -3.147 -21.967 1.00 84.25 211 LEU A O 1
ATOM 1597 N N . ARG A 1 212 ? 5.453 -5.368 -22.133 1.00 86.62 212 ARG A N 1
ATOM 1598 C CA . ARG A 1 212 ? 6.398 -5.388 -23.270 1.00 86.62 212 ARG A CA 1
ATOM 1599 C C . ARG A 1 212 ? 6.005 -4.485 -24.454 1.00 86.62 212 ARG A C 1
ATOM 1601 O O . ARG A 1 212 ? 6.885 -3.783 -24.946 1.00 86.62 212 ARG A O 1
ATOM 1608 N N . PRO A 1 213 ? 4.737 -4.453 -24.914 1.00 86.81 213 PRO A N 1
ATOM 1609 C CA . PRO A 1 213 ? 4.331 -3.559 -25.997 1.00 86.81 213 PRO A CA 1
ATOM 1610 C C . PRO A 1 213 ? 4.447 -2.083 -25.609 1.00 86.81 213 PRO A C 1
ATOM 1612 O O . PRO A 1 213 ? 4.829 -1.271 -26.440 1.00 86.81 213 PRO A O 1
ATOM 1615 N N . ASP A 1 214 ? 4.158 -1.743 -24.349 1.00 85.25 214 ASP A N 1
ATOM 1616 C CA . ASP A 1 214 ? 4.269 -0.371 -23.850 1.00 85.25 214 ASP A CA 1
ATOM 1617 C C . ASP A 1 214 ? 5.741 0.070 -23.785 1.00 85.25 214 ASP A C 1
ATOM 1619 O O . ASP A 1 214 ? 6.069 1.180 -24.195 1.00 85.25 214 ASP A O 1
ATOM 1623 N N . LEU A 1 215 ? 6.644 -0.822 -23.354 1.00 84.81 215 LEU A N 1
ATOM 1624 C CA . LEU A 1 215 ? 8.092 -0.572 -23.347 1.00 84.81 215 LEU A CA 1
ATOM 1625 C C . LEU A 1 215 ? 8.655 -0.322 -24.749 1.00 84.81 215 LEU A C 1
ATOM 1627 O O . LEU A 1 215 ? 9.523 0.529 -24.906 1.00 84.81 215 LEU A O 1
ATOM 1631 N N . ALA A 1 216 ? 8.159 -1.034 -25.763 1.00 87.38 216 ALA A N 1
ATOM 1632 C CA . ALA A 1 216 ? 8.640 -0.905 -27.139 1.00 87.38 216 ALA A CA 1
ATOM 1633 C C . ALA A 1 216 ? 8.343 0.470 -27.768 1.00 87.38 216 ALA A C 1
ATOM 1635 O O . ALA A 1 216 ? 8.983 0.848 -28.745 1.00 87.38 216 ALA A O 1
ATOM 1636 N N . ILE A 1 217 ? 7.370 1.208 -27.226 1.00 87.31 217 ILE A N 1
ATOM 1637 C CA . ILE A 1 217 ? 6.999 2.551 -27.694 1.00 87.31 217 ILE A CA 1
ATOM 1638 C C . ILE A 1 217 ? 7.905 3.621 -27.063 1.00 87.31 217 ILE A C 1
ATOM 1640 O O . ILE A 1 217 ? 8.041 4.721 -27.601 1.00 87.31 217 ILE A O 1
ATOM 1644 N N . LEU A 1 218 ? 8.525 3.321 -25.920 1.00 83.69 218 LEU A N 1
ATOM 1645 C CA . LEU A 1 218 ? 9.363 4.269 -25.196 1.00 83.69 218 LEU A CA 1
ATOM 1646 C C . LEU A 1 218 ? 10.773 4.336 -25.801 1.00 83.69 218 LEU A C 1
ATOM 1648 O O . LEU A 1 218 ? 11.347 3.297 -26.127 1.00 83.69 218 LEU A O 1
ATOM 1652 N N . PRO A 1 219 ? 11.383 5.534 -25.880 1.00 85.00 219 PRO A N 1
ATOM 1653 C CA . PRO A 1 219 ? 12.681 5.720 -26.529 1.00 85.00 219 PRO A CA 1
ATOM 1654 C C . PRO A 1 219 ? 13.810 4.911 -25.876 1.00 85.00 219 PRO A C 1
ATOM 1656 O O . PRO A 1 219 ? 14.684 4.424 -26.584 1.00 85.00 219 PRO A O 1
ATOM 1659 N N . ASN A 1 220 ? 13.765 4.726 -24.550 1.00 87.56 220 ASN A N 1
ATOM 1660 C CA . ASN A 1 220 ? 14.763 3.974 -23.783 1.00 87.56 220 ASN A CA 1
ATOM 1661 C C . ASN A 1 220 ? 14.148 2.760 -23.066 1.00 87.56 220 ASN A C 1
ATOM 1663 O O . ASN A 1 220 ? 14.667 2.334 -22.035 1.00 87.56 220 ASN A O 1
ATOM 1667 N N . ALA A 1 221 ? 13.017 2.238 -23.560 1.00 88.00 221 ALA A N 1
ATOM 1668 C CA . ALA A 1 221 ? 12.287 1.133 -22.938 1.00 88.00 221 ALA A CA 1
ATOM 1669 C C . ALA A 1 221 ? 12.126 1.320 -21.412 1.00 88.00 221 ALA A C 1
ATOM 1671 O O . ALA A 1 221 ? 11.550 2.314 -20.964 1.00 88.00 221 ALA A O 1
ATOM 1672 N N . ASP A 1 222 ? 12.652 0.397 -20.610 1.00 86.44 222 ASP A N 1
ATOM 1673 C CA . ASP A 1 222 ? 12.569 0.374 -19.149 1.00 86.44 222 ASP A CA 1
ATOM 1674 C C . ASP A 1 222 ? 13.493 1.382 -18.441 1.00 86.44 222 ASP A C 1
ATOM 1676 O O . ASP A 1 222 ? 13.251 1.728 -17.285 1.00 86.44 222 ASP A O 1
ATOM 1680 N N . LEU A 1 223 ? 14.503 1.911 -19.135 1.00 89.44 223 LEU A N 1
ATOM 1681 C CA . LEU A 1 223 ? 15.371 2.986 -18.639 1.00 89.44 223 LEU A CA 1
ATOM 1682 C C . LEU A 1 223 ? 14.797 4.382 -18.906 1.00 89.44 223 LEU A C 1
ATOM 1684 O O . LEU A 1 223 ? 15.410 5.389 -18.556 1.00 89.44 223 LEU A O 1
ATOM 1688 N N . THR A 1 224 ? 13.624 4.468 -19.532 1.00 88.19 224 THR A N 1
ATOM 1689 C CA . THR A 1 224 ? 12.952 5.748 -19.754 1.00 88.19 224 THR A CA 1
ATOM 1690 C C . THR A 1 224 ? 12.571 6.374 -18.417 1.00 88.19 224 THR A C 1
ATOM 1692 O O . THR A 1 224 ? 11.932 5.735 -17.578 1.00 88.19 224 THR A O 1
ATOM 1695 N N . GLU A 1 225 ? 12.946 7.637 -18.227 1.00 86.69 225 GLU A N 1
ATOM 1696 C CA . GLU A 1 225 ? 12.538 8.413 -17.062 1.00 86.69 225 GLU A CA 1
ATOM 1697 C C . GLU A 1 225 ? 11.041 8.710 -17.120 1.00 86.69 225 GLU A C 1
ATOM 1699 O O . GLU A 1 225 ? 10.523 9.251 -18.103 1.00 86.69 225 GLU A O 1
ATOM 1704 N N . VAL A 1 226 ? 10.339 8.362 -16.045 1.00 79.94 226 VAL A N 1
ATOM 1705 C CA . VAL A 1 226 ? 8.911 8.615 -15.906 1.00 79.94 226 VAL A CA 1
ATOM 1706 C C . VAL A 1 226 ? 8.707 9.686 -14.850 1.00 79.94 226 VAL A C 1
ATOM 1708 O O . VAL A 1 226 ? 9.209 9.599 -13.733 1.00 79.94 226 VAL A O 1
ATOM 1711 N N . SER A 1 227 ? 7.924 10.698 -15.209 1.00 73.19 227 SER A N 1
ATOM 1712 C CA . SER A 1 227 ? 7.429 11.710 -14.283 1.00 73.19 227 SER A CA 1
ATOM 1713 C C . SER A 1 227 ? 5.905 11.655 -14.205 1.00 73.19 227 SER A C 1
ATOM 1715 O O . SER A 1 227 ? 5.231 11.148 -15.109 1.00 73.19 227 SER A O 1
ATOM 1717 N N . ILE A 1 228 ? 5.340 12.216 -13.133 1.00 65.25 228 ILE A N 1
ATOM 1718 C CA . ILE A 1 228 ? 3.883 12.267 -12.895 1.00 65.25 228 ILE A CA 1
ATOM 1719 C C . ILE A 1 228 ? 3.116 12.874 -14.091 1.00 65.25 228 ILE A C 1
ATOM 1721 O O . ILE A 1 228 ? 1.982 12.469 -14.373 1.00 65.25 228 ILE A O 1
ATOM 1725 N N . ILE A 1 229 ? 3.748 13.811 -14.806 1.00 60.69 229 ILE A N 1
ATOM 1726 C CA . ILE A 1 229 ? 3.172 14.547 -15.940 1.00 60.69 229 ILE A CA 1
ATOM 1727 C C . ILE A 1 229 ? 3.296 13.756 -17.251 1.00 60.69 229 ILE A C 1
ATOM 1729 O O . ILE A 1 229 ? 2.366 13.768 -18.053 1.00 60.69 229 ILE A O 1
ATOM 1733 N N . ASN A 1 230 ? 4.397 13.028 -17.454 1.00 59.84 230 ASN A N 1
ATOM 1734 C CA . ASN A 1 230 ? 4.710 12.392 -18.741 1.00 59.84 230 ASN A CA 1
ATOM 1735 C C . ASN A 1 230 ? 4.282 10.920 -18.833 1.00 59.84 230 ASN A C 1
ATOM 1737 O O . ASN A 1 230 ? 4.482 10.278 -19.861 1.00 59.84 230 ASN A O 1
ATOM 1741 N N . CYS A 1 231 ? 3.691 10.360 -17.776 1.00 63.16 231 CYS A N 1
ATOM 1742 C CA . CYS A 1 231 ? 3.239 8.975 -17.791 1.00 63.16 231 CYS A CA 1
ATOM 1743 C C . CYS A 1 231 ? 1.888 8.829 -18.515 1.00 63.16 231 CYS A C 1
ATOM 1745 O O . CYS A 1 231 ? 0.860 9.341 -18.049 1.00 63.16 231 CYS A O 1
ATOM 1747 N N . LEU A 1 232 ? 1.891 8.088 -19.629 1.00 62.97 232 LEU A N 1
ATOM 1748 C CA . LEU A 1 232 ? 0.696 7.723 -20.392 1.00 62.97 232 LEU A CA 1
ATOM 1749 C C . LEU A 1 232 ? -0.329 7.017 -19.488 1.00 62.97 232 LEU A C 1
ATOM 1751 O O . LEU A 1 232 ? 0.015 6.158 -18.674 1.00 62.97 232 LEU A O 1
ATOM 1755 N N . SER A 1 233 ? -1.611 7.349 -19.644 1.00 61.22 233 SER A N 1
ATOM 1756 C CA . SER A 1 233 ? -2.712 6.760 -18.863 1.00 61.22 233 SER A CA 1
ATOM 1757 C C . SER A 1 233 ? -2.757 5.229 -18.955 1.00 61.22 233 SER A C 1
ATOM 1759 O O . SER A 1 233 ? -3.044 4.563 -17.962 1.00 61.22 233 SER A O 1
ATOM 1761 N N . THR A 1 234 ? -2.399 4.662 -20.108 1.00 58.06 234 THR A N 1
ATOM 1762 C CA . THR A 1 234 ? -2.315 3.212 -20.341 1.00 58.06 234 THR A CA 1
ATOM 1763 C C . THR A 1 234 ? -1.189 2.556 -19.537 1.00 58.06 234 THR A C 1
ATOM 1765 O O . THR A 1 234 ? -1.391 1.493 -18.948 1.00 58.06 234 THR A O 1
ATOM 1768 N N . MET A 1 235 ? -0.033 3.225 -19.421 1.00 63.41 235 MET A N 1
ATOM 1769 C CA . MET A 1 235 ? 1.069 2.764 -18.571 1.00 63.41 235 MET A CA 1
ATOM 1770 C C . MET A 1 235 ? 0.693 2.821 -17.092 1.00 63.41 235 MET A C 1
ATOM 1772 O O . MET A 1 235 ? 1.047 1.905 -16.361 1.00 63.41 235 MET A O 1
ATOM 1776 N N . LYS A 1 236 ? -0.083 3.820 -16.645 1.00 63.09 236 LYS A N 1
ATOM 1777 C CA . LYS A 1 236 ? -0.537 3.907 -15.242 1.00 63.09 236 LYS A CA 1
ATOM 1778 C C . LYS A 1 236 ? -1.335 2.675 -14.803 1.00 63.09 236 LYS A C 1
ATOM 1780 O O . LYS A 1 236 ? -1.145 2.218 -13.682 1.00 63.09 236 LYS A O 1
ATOM 1785 N N . ILE A 1 237 ? -2.180 2.120 -15.679 1.00 56.66 237 ILE A N 1
ATOM 1786 C CA . ILE A 1 237 ? -3.010 0.932 -15.393 1.00 56.66 237 ILE A CA 1
ATOM 1787 C C . ILE A 1 237 ? -2.168 -0.353 -15.356 1.00 56.66 237 ILE A C 1
ATOM 1789 O O . ILE A 1 237 ? -2.429 -1.244 -14.552 1.00 56.66 237 ILE A O 1
ATOM 1793 N N . ARG A 1 238 ? -1.144 -0.467 -16.208 1.00 63.47 238 ARG A N 1
ATOM 1794 C CA . ARG A 1 238 ? -0.299 -1.673 -16.280 1.00 63.47 238 ARG A CA 1
ATOM 1795 C C . ARG A 1 238 ? 0.830 -1.669 -15.251 1.00 63.47 238 ARG A C 1
ATOM 1797 O O . ARG A 1 238 ? 1.118 -2.708 -14.665 1.00 63.47 238 ARG A O 1
ATOM 1804 N N . LEU A 1 239 ? 1.375 -0.494 -14.934 1.00 59.19 239 LEU A N 1
ATOM 1805 C CA . LEU A 1 239 ? 2.269 -0.280 -13.790 1.00 59.19 239 LEU A CA 1
ATOM 1806 C C . LEU A 1 239 ? 1.582 -0.592 -12.453 1.00 59.19 239 LEU A C 1
ATOM 1808 O O . LEU A 1 239 ? 2.214 -1.036 -11.502 1.00 59.19 239 LEU A O 1
ATOM 1812 N N . TRP A 1 240 ? 0.261 -0.455 -12.416 1.00 58.44 240 TRP A N 1
ATOM 1813 C CA . TRP A 1 240 ? -0.594 -0.835 -11.297 1.00 58.44 240 TRP A CA 1
ATOM 1814 C C . TRP A 1 240 ? -0.547 -2.330 -10.962 1.00 58.44 240 TRP A C 1
ATOM 1816 O O . TRP A 1 240 ? -0.458 -2.703 -9.796 1.00 58.44 240 TRP A O 1
ATOM 1826 N N . ALA A 1 241 ? -0.559 -3.195 -11.979 1.00 53.38 241 ALA A N 1
ATOM 1827 C CA . ALA A 1 241 ? -0.469 -4.642 -11.788 1.00 53.38 241 ALA A CA 1
ATOM 1828 C C . ALA A 1 241 ? 0.931 -5.081 -11.312 1.00 53.38 241 ALA A C 1
ATOM 1830 O O . ALA A 1 241 ? 1.065 -6.085 -10.611 1.00 53.38 241 ALA A O 1
ATOM 1831 N N . LEU A 1 242 ? 1.962 -4.295 -11.643 1.00 55.28 242 LEU A N 1
ATOM 1832 C CA . LEU A 1 242 ? 3.361 -4.566 -11.306 1.00 55.28 242 LEU A CA 1
ATOM 1833 C C . LEU A 1 242 ? 3.652 -4.383 -9.807 1.00 55.28 242 LEU A C 1
ATOM 1835 O O . LEU A 1 242 ? 4.398 -5.171 -9.225 1.00 55.28 242 LEU A O 1
ATOM 1839 N N . LEU A 1 243 ? 3.000 -3.414 -9.154 1.00 54.97 243 LEU A N 1
ATOM 1840 C CA . LEU A 1 243 ? 3.096 -3.219 -7.700 1.00 54.97 243 LEU A CA 1
ATOM 1841 C C . LEU A 1 243 ? 2.489 -4.394 -6.906 1.00 54.97 243 LEU A C 1
ATOM 1843 O O . LEU A 1 243 ? 3.017 -4.746 -5.853 1.00 54.97 243 LEU A O 1
ATOM 1847 N N . CYS A 1 244 ? 1.439 -5.045 -7.426 1.00 49.34 244 CYS A N 1
ATOM 1848 C CA . CYS A 1 244 ? 0.852 -6.248 -6.816 1.00 49.34 244 CYS A CA 1
ATOM 1849 C C . CYS A 1 244 ? 1.795 -7.461 -6.865 1.00 49.34 244 CYS A C 1
ATOM 1851 O O . CYS A 1 244 ? 1.846 -8.234 -5.912 1.00 49.34 244 CYS A O 1
ATOM 1853 N N . LEU A 1 245 ? 2.519 -7.651 -7.972 1.00 50.56 245 LEU A N 1
ATOM 1854 C CA . LEU A 1 245 ? 3.347 -8.844 -8.189 1.00 50.56 245 LEU A CA 1
ATOM 1855 C C . LEU A 1 245 ? 4.719 -8.757 -7.527 1.00 50.56 245 LEU A C 1
ATOM 1857 O O . LEU A 1 245 ? 5.291 -9.787 -7.180 1.00 50.56 245 LEU A O 1
ATOM 1861 N N . ASN A 1 246 ? 5.261 -7.554 -7.327 1.00 50.75 246 ASN A N 1
ATOM 1862 C CA . ASN A 1 246 ? 6.625 -7.434 -6.825 1.00 50.75 246 ASN A CA 1
ATOM 1863 C C . ASN A 1 246 ? 6.760 -7.561 -5.295 1.00 50.75 246 ASN A C 1
ATOM 1865 O O . ASN A 1 246 ? 7.815 -7.217 -4.766 1.00 50.75 246 ASN A O 1
ATOM 1869 N N . GLU A 1 247 ? 5.751 -8.070 -4.572 1.00 52.62 247 GLU A N 1
ATOM 1870 C CA . GLU A 1 247 ? 5.728 -8.122 -3.098 1.00 52.62 247 GLU A CA 1
ATOM 1871 C C . GLU A 1 247 ? 6.213 -6.796 -2.497 1.00 52.62 247 GLU A C 1
ATOM 1873 O O . GLU A 1 247 ? 7.250 -6.733 -1.820 1.00 52.62 247 GLU A O 1
ATOM 1878 N N . GLN A 1 248 ? 5.551 -5.698 -2.851 1.00 48.03 248 GLN A N 1
ATOM 1879 C CA . GLN A 1 248 ? 5.909 -4.394 -2.315 1.00 48.03 248 GLN A CA 1
ATOM 1880 C C . GLN A 1 248 ? 5.605 -4.390 -0.819 1.00 48.03 248 GLN A C 1
ATOM 1882 O O . GLN A 1 248 ? 4.468 -4.155 -0.427 1.00 48.03 248 GLN A O 1
ATOM 1887 N N . LYS A 1 249 ? 6.623 -4.683 0.002 1.00 45.66 249 LYS A N 1
ATOM 1888 C CA . LYS A 1 249 ? 6.600 -4.624 1.470 1.00 45.66 249 LYS A CA 1
ATOM 1889 C C . LYS A 1 249 ? 6.498 -3.170 1.916 1.00 45.66 249 LYS A C 1
ATOM 1891 O O . LYS A 1 249 ? 7.440 -2.616 2.472 1.00 45.66 249 LYS A O 1
ATOM 1896 N N . LEU A 1 250 ? 5.372 -2.528 1.627 1.00 46.00 250 LEU A N 1
ATOM 1897 C CA . LEU A 1 250 ? 5.113 -1.174 2.105 1.00 46.00 250 LEU A CA 1
ATOM 1898 C C . LEU A 1 250 ? 4.732 -1.189 3.592 1.00 46.00 250 LEU A C 1
ATOM 1900 O O . LEU A 1 250 ? 4.972 -0.221 4.304 1.00 46.00 250 LEU A O 1
ATOM 1904 N N . TYR A 1 251 ? 4.203 -2.320 4.063 1.00 47.19 251 TYR A N 1
ATOM 1905 C CA . TYR A 1 251 ? 3.830 -2.552 5.450 1.00 47.19 251 TYR A CA 1
ATOM 1906 C C . TYR A 1 251 ? 4.436 -3.872 5.913 1.00 47.19 251 TYR A C 1
ATOM 1908 O O . TYR A 1 251 ? 3.921 -4.948 5.612 1.00 47.19 251 TYR A O 1
ATOM 1916 N N . ARG A 1 252 ? 5.576 -3.776 6.599 1.00 39.69 252 ARG A N 1
ATOM 1917 C CA . ARG A 1 252 ? 6.225 -4.916 7.245 1.00 39.69 252 ARG A CA 1
ATOM 1918 C C . ARG A 1 252 ? 5.648 -5.043 8.650 1.00 39.69 252 ARG A C 1
ATOM 1920 O O . ARG A 1 252 ? 5.754 -4.098 9.432 1.00 39.69 252 ARG A O 1
ATOM 1927 N N . SER A 1 253 ? 5.057 -6.191 8.972 1.00 37.22 253 SER A N 1
ATOM 1928 C CA . SER A 1 253 ? 4.808 -6.543 10.372 1.00 37.22 253 SER A CA 1
ATOM 1929 C C . SER A 1 253 ? 6.174 -6.791 11.008 1.00 37.22 253 SER A C 1
ATOM 1931 O O . SER A 1 253 ? 6.822 -7.788 10.690 1.00 37.22 253 SER A O 1
ATOM 1933 N N . ALA A 1 254 ? 6.644 -5.852 11.830 1.00 32.09 254 ALA A N 1
ATOM 1934 C CA . ALA A 1 254 ? 7.803 -6.075 12.694 1.00 32.09 254 ALA A CA 1
ATOM 1935 C C . ALA A 1 254 ? 7.500 -7.167 13.731 1.00 32.09 254 ALA A C 1
ATOM 1937 O O . ALA A 1 254 ? 6.327 -7.257 14.166 1.00 32.09 254 ALA A O 1
#

Sequence (254 aa):
MTFALKVTPFSVRSLSEASVAMERFKSLFLMAEVEMIRDKPQNPQVAVEMTGASLAWETAGHSAQPTPRGTPLVGATLRHGRRRPAQKDKAGEQAGRLLKEGEILSSPEGNSPPIPSVSQRLQRTLHCVDLTVQQGKLTGICGSVGSGKTSLISAILGQMTLLEGKVAVNGDFAYVAQQAWILNATLRDNILFGKEYEEERFQAVLSACCLRPDLAILPNADLTEVSIINCLSTMKIRLWALLCLNEQKLYRSA

InterPro domains:
  IPR003439 ABC transporter-like, ATP-binding domain [PF00005] (127-197)
  IPR027417 P-loop containing nucleoside triphosphate hydrolase [G3DSA:3.40.50.300] (115-244)
  IPR027417 P-loop containing nucleoside triphosphate hydrolase [SSF52540] (122-226)
  IPR050173 ATP-binding cassette transporter C-like [PTHR24223] (2-226)

pLDDT: mean 70.12, std 25.05, range [23.3, 96.81]

Organism: NCBI:txid62062

Foldseek 3Di:
DVVVVVCVVVVVVVVVVVVVVVVVVVVVVPDDDQDFAQAADPDPQWFKWFFQWWWFDFCQPPPPPPPDPDDDDPDDDDDDDDDDDDDDDDDDDDDDDDDDDDDDDDDDDDDPPPPPPRPGPTDTLDGGDGDIHGPPDDDDDDDDPSNCPVVVVCVLRRNIDTDDTGIHGDDFDQDQDPFDDADQAFQLCRLCVPPDDDPVLVVVLCVVLVCVVVQVVAPNRRRDGDDPVPDDPVNRVSSRSSSVSNSPRPDGSD